Protein AF-0000000077137601 (afdb_homodimer)

pLDDT: mean 95.78, std 6.58, range [47.81, 98.81]

Solvent-accessible surface area (backbone atoms only — not comparable to full-atom values): 10613 Å² total; per-residue (Å²): 128,63,90,50,49,48,77,46,78,56,91,48,32,37,37,38,36,41,66,38,44,58,43,53,46,78,39,64,66,55,54,52,50,56,55,54,54,69,72,48,92,46,46,37,37,36,43,33,30,63,50,32,64,44,70,40,46,44,24,49,50,47,50,35,35,48,50,44,54,32,49,77,69,66,26,47,53,30,46,37,63,59,41,69,70,45,48,54,54,39,44,46,49,49,43,57,80,75,28,51,104,128,63,89,49,49,46,7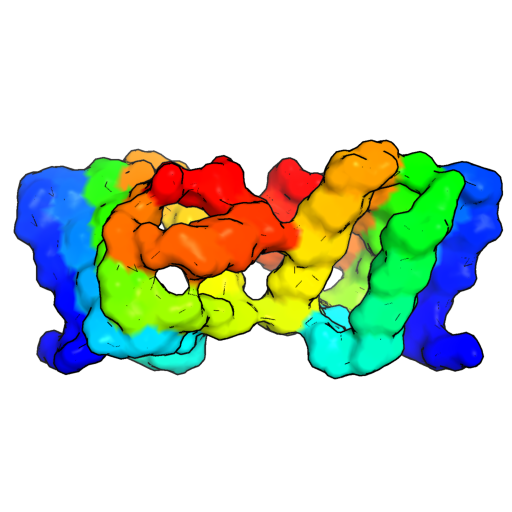7,46,77,57,93,47,32,37,38,37,37,40,66,39,46,59,43,54,47,78,38,64,65,54,54,52,51,56,55,54,56,68,73,48,92,46,45,38,38,37,42,32,29,63,49,34,63,44,69,41,47,46,24,50,50,47,51,35,34,48,50,43,55,31,50,75,69,65,27,48,53,31,46,37,64,59,42,69,71,43,49,53,54,39,44,46,49,49,43,58,80,78,30,50,104

InterPro domains:
  IPR002645 STAS domain [PF01740] (5-99)
  IPR002645 STAS domain [PS50801] (3-101)
  IPR036513 STAS domain superfamily [G3DSA:3.30.750.24] (3-101)
  IPR036513 STAS domain superfamily [SSF52091] (5-101)

Foldseek 3Di:
DPPQWDWDDDVQEIEIEGRAQEQELVDVVVVVVLVVVLVDRHAEYEYECQNHNYYDPSSLVSVVVSLVSCVVSNHAYAYPNDDPVVVVVVVVVVVVVSHVD/DPPQWDWDDDVQEIEIEGNAQEQELVDVVVVVVLVVVLVDRHAEYEYECQNHNYYDPSSLVSVVVSLVSCVVSNHAYAYPNDDPVVVVVVVVVVVVVSHVD

Structure (mmCIF, N/CA/C/O backbone):
data_AF-0000000077137601-model_v1
#
loop_
_entity.id
_entity.type
_entity.pdbx_description
1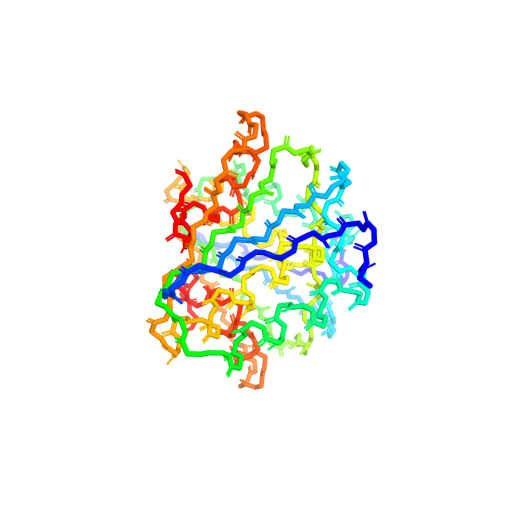 polymer 'STAS domain-containing protein'
#
loop_
_atom_site.group_PDB
_atom_site.id
_atom_site.type_symbol
_atom_site.label_atom_id
_atom_site.label_alt_id
_atom_site.label_comp_id
_atom_site.label_asym_id
_atom_site.label_entity_id
_atom_site.label_seq_id
_atom_site.pdbx_PDB_ins_code
_atom_site.Cartn_x
_atom_site.Cartn_y
_atom_site.Cartn_z
_atom_site.occupancy
_atom_site.B_iso_or_equiv
_atom_site.auth_seq_id
_atom_site.auth_comp_id
_atom_site.auth_asym_id
_atom_site.auth_atom_id
_atom_site.pdbx_PDB_model_num
ATOM 1 N N . MET A 1 1 ? -6.883 28.047 2.037 1 47.81 1 MET A N 1
ATOM 2 C CA . MET A 1 1 ? -7.246 26.812 2.74 1 47.81 1 MET A CA 1
ATOM 3 C C . MET A 1 1 ? -8.016 25.859 1.824 1 47.81 1 MET A C 1
ATOM 5 O O . MET A 1 1 ? -8.867 26.297 1.045 1 47.81 1 MET A O 1
ATOM 9 N N . SER A 1 2 ? -7.426 24.672 1.298 1 59.31 2 SER A N 1
ATOM 10 C CA . SER A 1 2 ? -8.109 23.906 0.269 1 59.31 2 SER A CA 1
ATOM 11 C C . SER A 1 2 ? -9.492 23.469 0.734 1 59.31 2 SER A C 1
ATOM 13 O O . SER A 1 2 ? -9.672 23.078 1.893 1 59.31 2 SER A O 1
ATOM 15 N N . ASP A 1 3 ? -10.508 23.922 0.092 1 76.12 3 ASP A N 1
ATOM 16 C CA . ASP A 1 3 ? -11.898 23.625 0.435 1 76.12 3 ASP A CA 1
ATOM 17 C C . ASP A 1 3 ? -12.148 22.125 0.467 1 76.12 3 ASP A C 1
ATOM 19 O O . ASP A 1 3 ? -13.188 21.672 0.955 1 76.12 3 ASP A O 1
ATOM 23 N N . LYS A 1 4 ? -11.086 21.375 0.223 1 92.62 4 LYS A N 1
ATOM 24 C CA . LYS A 1 4 ? -11.344 19.953 0.124 1 92.62 4 LYS A CA 1
ATOM 25 C C . 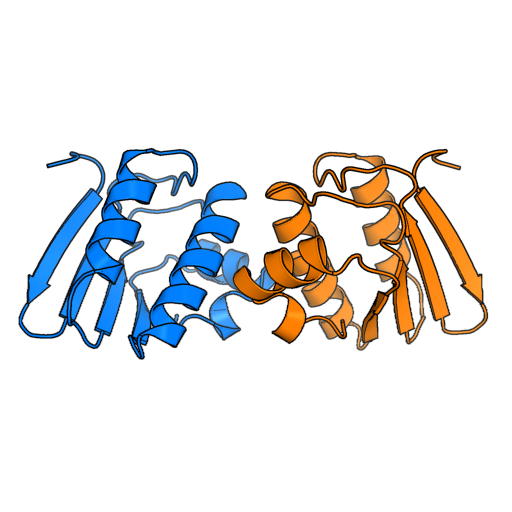LYS A 1 4 ? -10.727 19.188 1.299 1 92.62 4 LYS A C 1
ATOM 27 O O . LYS A 1 4 ? -11.109 18.047 1.576 1 92.62 4 LYS A O 1
ATOM 32 N N . ILE A 1 5 ? -9.844 19.812 2.039 1 97 5 ILE A N 1
ATOM 33 C CA . ILE A 1 5 ? -9.195 19.219 3.201 1 97 5 ILE A CA 1
ATOM 34 C C . ILE A 1 5 ? -9.102 20.25 4.32 1 97 5 ILE A C 1
ATOM 36 O O . ILE A 1 5 ? -8.609 21.359 4.105 1 97 5 ILE A O 1
ATOM 40 N N . LEU A 1 6 ? -9.609 19.922 5.453 1 96.88 6 LEU A N 1
ATOM 41 C CA . LEU A 1 6 ? -9.531 20.781 6.629 1 96.88 6 LEU A CA 1
ATOM 42 C C . LEU A 1 6 ? -8.523 20.25 7.633 1 96.88 6 LEU A C 1
ATOM 44 O O . LEU A 1 6 ? -8.531 19.062 7.953 1 96.88 6 LEU A O 1
ATOM 48 N N . VAL A 1 7 ? -7.676 21.109 8.078 1 97.44 7 VAL A N 1
ATOM 49 C CA . VAL A 1 7 ? -6.66 20.719 9.047 1 97.44 7 VAL A CA 1
ATOM 50 C C . VAL A 1 7 ? -6.867 21.484 10.352 1 97.44 7 VAL A C 1
ATOM 52 O O . VAL A 1 7 ? -6.965 22.719 10.344 1 97.44 7 VAL A O 1
ATOM 55 N N . GLU A 1 8 ? -7 20.734 11.445 1 97.44 8 GLU A N 1
ATOM 56 C CA . GLU A 1 8 ? -7.137 21.328 12.773 1 97.44 8 GLU A CA 1
ATOM 57 C C . GLU A 1 8 ? -5.996 20.906 13.688 1 97.44 8 GLU A C 1
ATOM 59 O O . GLU A 1 8 ? -5.699 19.703 13.797 1 97.44 8 GLU A O 1
ATOM 64 N N . GLU A 1 9 ? -5.395 21.828 14.289 1 96.5 9 GLU A N 1
ATOM 65 C CA . GLU A 1 9 ? -4.316 21.547 15.242 1 96.5 9 GLU A CA 1
ATOM 66 C C . GLU A 1 9 ? -4.727 21.922 16.656 1 96.5 9 GLU A C 1
ATOM 68 O O . GLU A 1 9 ? -5.215 23.031 16.906 1 96.5 9 GLU A O 1
ATOM 73 N N . LYS A 1 10 ? -4.656 20.953 17.516 1 95.75 10 LYS A N 1
ATOM 74 C CA . LYS A 1 10 ? -4.945 21.172 18.938 1 95.75 10 LYS A CA 1
ATOM 75 C C . LYS A 1 10 ? -3.871 20.547 19.812 1 95.75 10 LYS A C 1
ATOM 77 O O . LYS A 1 10 ? -3.846 19.328 20.016 1 95.75 10 LYS A O 1
ATOM 82 N N . GLY A 1 11 ? -3.029 21.359 20.484 1 94.19 11 GLY A N 1
ATOM 83 C CA . GLY A 1 11 ? -1.946 20.844 21.297 1 94.19 11 GLY A CA 1
ATOM 84 C C . GLY A 1 11 ? -0.952 20 20.516 1 94.19 11 GLY A C 1
ATOM 85 O O . GLY A 1 11 ? -0.367 20.484 19.547 1 94.19 11 GLY A O 1
ATOM 86 N N . ASN A 1 12 ? -0.923 18.75 20.922 1 97 12 ASN A N 1
ATOM 87 C CA . ASN A 1 12 ? 0.042 17.859 20.281 1 97 12 ASN A CA 1
ATOM 88 C C . ASN A 1 12 ? -0.633 16.922 19.297 1 97 12 ASN A C 1
ATOM 90 O O . ASN A 1 12 ? -0.091 15.867 18.969 1 97 12 ASN A O 1
ATOM 94 N N . THR A 1 13 ? -1.84 17.406 18.859 1 98.12 13 THR A N 1
ATOM 95 C CA . THR A 1 13 ? -2.604 16.562 17.953 1 98.12 13 THR A CA 1
ATOM 96 C C . THR A 1 13 ? -3.016 17.359 16.703 1 98.12 13 THR A C 1
ATOM 98 O O . THR A 1 13 ? -3.26 18.562 16.781 1 98.12 13 THR A O 1
ATOM 101 N N . ILE A 1 14 ? -3.035 16.719 15.57 1 98.56 14 ILE A N 1
ATOM 102 C CA . ILE A 1 14 ? -3.572 17.281 14.336 1 98.56 14 ILE A CA 1
ATOM 103 C C . ILE A 1 14 ? -4.672 16.359 13.797 1 98.56 14 ILE A C 1
ATOM 105 O O . ILE A 1 14 ? -4.52 15.141 13.781 1 98.56 14 ILE A O 1
ATOM 109 N N . ARG A 1 15 ? -5.715 16.969 13.414 1 98.56 15 ARG A N 1
ATOM 110 C CA . ARG A 1 15 ? -6.789 16.25 12.727 1 98.56 15 ARG A CA 1
ATOM 111 C C . ARG A 1 15 ? -6.934 16.734 11.289 1 98.56 15 ARG A C 1
ATOM 113 O O . ARG A 1 15 ? -7.039 17.938 11.031 1 98.56 15 ARG A O 1
ATOM 120 N N . VAL A 1 16 ? -6.91 15.875 10.32 1 98.44 16 VAL A N 1
ATOM 121 C CA . VAL A 1 16 ? -7.074 16.156 8.898 1 98.44 16 VAL A CA 1
ATOM 122 C C . VAL A 1 16 ? -8.422 15.617 8.422 1 98.44 16 VAL A C 1
ATOM 124 O O . VAL A 1 16 ? -8.633 14.406 8.383 1 98.44 16 VAL A O 1
ATOM 127 N N . ARG A 1 17 ? -9.273 16.484 8.078 1 98.12 17 ARG A N 1
ATOM 128 C CA . ARG A 1 17 ? -10.602 16.078 7.605 1 98.12 17 ARG A CA 1
ATOM 129 C C . ARG A 1 17 ? -10.695 16.203 6.09 1 98.12 17 ARG A C 1
ATOM 131 O O . ARG A 1 17 ? -10.484 17.266 5.523 1 98.12 17 ARG A O 1
ATOM 138 N N . PHE A 1 18 ? -11.039 15.016 5.484 1 97.69 18 PHE A N 1
ATOM 139 C CA . PHE A 1 18 ? -11.234 14.992 4.039 1 97.69 18 PHE A CA 1
ATOM 140 C C . PHE A 1 18 ? -12.695 15.242 3.684 1 97.69 18 PHE A C 1
ATOM 142 O O . PHE A 1 18 ? -13.578 14.5 4.109 1 97.69 18 PHE A O 1
ATOM 149 N N . MET A 1 19 ? -12.891 16.188 2.807 1 96.38 19 MET A N 1
ATOM 150 C CA . MET A 1 19 ? -14.25 16.672 2.584 1 96.38 19 MET A CA 1
ATOM 151 C C . MET A 1 19 ? -14.812 16.109 1.285 1 96.38 19 MET A C 1
ATOM 153 O O . MET A 1 19 ? -15.992 16.312 0.971 1 96.38 19 MET A O 1
ATOM 157 N N . ASP A 1 20 ? -14.047 15.32 0.53 1 94.81 20 ASP A N 1
ATOM 158 C CA . ASP A 1 20 ? -14.516 14.656 -0.681 1 94.81 20 ASP A CA 1
ATOM 159 C C . ASP A 1 20 ? -14.719 13.156 -0.439 1 94.81 20 ASP A C 1
ATOM 161 O O . ASP A 1 20 ? -14.195 12.602 0.529 1 94.81 20 ASP A O 1
ATOM 165 N N . GLN A 1 21 ? -15.469 12.641 -1.391 1 96.88 21 GLN A N 1
ATOM 166 C CA . GLN A 1 21 ? -15.789 11.227 -1.258 1 96.88 21 GLN A CA 1
ATOM 167 C C . GLN A 1 21 ? -14.625 10.352 -1.699 1 96.88 21 GLN A C 1
ATOM 169 O O . GLN A 1 21 ? -14.555 9.172 -1.345 1 96.88 21 GLN A O 1
ATOM 174 N N . ILE A 1 22 ? -13.75 10.969 -2.451 1 96.38 22 ILE A N 1
ATOM 175 C CA . ILE A 1 22 ? -12.609 10.219 -2.971 1 96.38 22 ILE A CA 1
ATOM 176 C C . ILE A 1 22 ? -11.32 10.766 -2.373 1 96.38 22 ILE A C 1
ATOM 178 O O . ILE A 1 22 ? -11.078 11.977 -2.398 1 96.38 22 ILE A O 1
ATOM 182 N N . LEU A 1 23 ? -10.516 9.953 -1.684 1 96.62 23 LEU A N 1
ATOM 183 C CA . LEU A 1 23 ? -9.148 10.328 -1.327 1 96.62 23 LEU A CA 1
ATOM 184 C C . LEU A 1 23 ? -8.195 10.07 -2.49 1 96.62 23 LEU A C 1
ATOM 186 O O . LEU A 1 2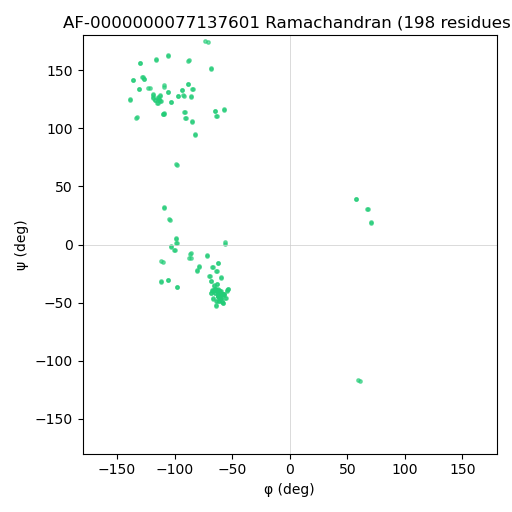3 ? -7.691 8.961 -2.656 1 96.62 23 LEU A O 1
ATOM 190 N N . ASP A 1 24 ? -8 11.023 -3.197 1 94 24 ASP A N 1
ATOM 191 C CA . ASP A 1 24 ? -7.199 11 -4.418 1 94 24 ASP A CA 1
ATOM 192 C C . ASP A 1 24 ? -5.742 11.344 -4.121 1 94 24 ASP A C 1
ATOM 194 O O . ASP A 1 24 ? -5.422 12.492 -3.803 1 94 24 ASP A O 1
ATOM 198 N N . GLY A 1 25 ? -4.852 10.414 -4.305 1 93 25 GLY A N 1
ATOM 199 C CA . GLY A 1 25 ? -3.438 10.602 -4.02 1 93 25 GLY A CA 1
ATOM 200 C C . GLY A 1 25 ? -2.742 11.508 -5.016 1 93 25 GLY A C 1
ATOM 201 O O . GLY A 1 25 ? -1.614 11.945 -4.785 1 93 25 GLY A O 1
ATOM 202 N N . ASN A 1 26 ? -3.42 11.82 -6.078 1 91.19 26 ASN A N 1
ATOM 203 C CA . ASN A 1 26 ? -2.85 12.742 -7.055 1 91.19 26 ASN A CA 1
ATOM 204 C C . ASN A 1 26 ? -3.131 14.195 -6.684 1 91.19 26 ASN A C 1
ATOM 206 O O . ASN A 1 26 ? -2.57 15.117 -7.289 1 91.19 26 ASN A O 1
ATOM 210 N N . ALA A 1 27 ? -3.965 14.453 -5.766 1 92.75 27 ALA A N 1
ATOM 211 C CA . ALA A 1 27 ? -4.32 15.812 -5.387 1 92.75 27 ALA A CA 1
ATOM 212 C C . ALA A 1 27 ? -3.121 16.547 -4.789 1 92.75 27 ALA A C 1
ATOM 214 O O . ALA A 1 27 ? -2.619 16.156 -3.729 1 92.75 27 ALA A O 1
ATOM 215 N N . PRO A 1 28 ? -2.617 17.609 -5.465 1 93.56 28 PRO A N 1
ATOM 216 C CA . PRO A 1 28 ? -1.459 18.344 -4.934 1 93.56 28 PRO A CA 1
ATOM 217 C C . PRO A 1 28 ? -1.668 18.812 -3.5 1 93.56 28 PRO A C 1
ATOM 219 O O . PRO A 1 28 ? -0.728 18.828 -2.703 1 93.56 28 PRO A O 1
ATOM 222 N N . GLU A 1 29 ? -2.859 19.203 -3.297 1 93.81 29 GLU A N 1
ATOM 223 C CA . GLU A 1 29 ? -3.186 19.703 -1.965 1 93.81 29 GLU A CA 1
ATOM 224 C C . GLU A 1 29 ? -2.934 18.641 -0.899 1 93.81 29 GLU A C 1
ATOM 226 O O . GLU A 1 29 ? -2.43 18.953 0.183 1 93.81 29 GLU A O 1
ATOM 231 N N . LEU A 1 30 ? -3.318 17.406 -1.169 1 95.69 30 LEU A N 1
ATOM 232 C CA . LEU A 1 30 ? -3.088 16.312 -0.23 1 95.69 30 LEU A CA 1
ATOM 233 C C . LEU A 1 30 ? -1.598 16.125 0.03 1 95.69 30 LEU A C 1
ATOM 235 O O . LEU A 1 30 ? -1.173 16.016 1.184 1 95.69 30 LEU A O 1
ATOM 239 N N . ARG A 1 31 ? -0.886 16.125 -0.992 1 95.12 31 ARG A N 1
ATOM 240 C CA . ARG A 1 31 ? 0.559 15.961 -0.877 1 95.12 31 ARG A CA 1
ATOM 241 C C . ARG A 1 31 ? 1.165 17.047 0.013 1 95.12 31 ARG A C 1
ATOM 243 O O . ARG A 1 31 ? 1.956 16.75 0.91 1 95.12 31 ARG A O 1
ATOM 250 N N . GLU A 1 32 ? 0.848 18.25 -0.254 1 96.38 32 GLU A N 1
ATOM 251 C CA . GLU A 1 32 ? 1.396 19.406 0.472 1 96.38 32 GLU A CA 1
ATOM 252 C C . GLU A 1 32 ? 1.008 19.359 1.946 1 96.38 32 GLU A C 1
ATOM 254 O O . GLU A 1 32 ? 1.841 19.594 2.822 1 96.38 32 GLU A O 1
ATOM 259 N N . ILE A 1 33 ? -0.216 19.047 2.211 1 96.62 33 ILE A N 1
ATOM 260 C CA . ILE A 1 33 ? -0.724 19.016 3.578 1 96.62 33 ILE A CA 1
ATOM 261 C C . ILE A 1 33 ? -0.001 17.938 4.379 1 96.62 33 ILE A C 1
ATOM 263 O O . ILE A 1 33 ? 0.472 18.188 5.488 1 96.62 33 ILE A O 1
ATOM 267 N N . LEU A 1 34 ? 0.095 16.75 3.824 1 97.62 34 LEU A N 1
ATOM 268 C CA . LEU A 1 34 ? 0.767 15.664 4.531 1 97.62 34 LEU A CA 1
ATOM 269 C C . LEU A 1 34 ? 2.238 15.992 4.758 1 97.62 34 LEU A C 1
ATOM 271 O O . LEU A 1 34 ? 2.781 15.719 5.832 1 97.62 34 LEU A O 1
ATOM 275 N N . ALA A 1 35 ? 2.836 16.594 3.756 1 97.5 35 ALA A N 1
ATOM 276 C CA . ALA A 1 35 ? 4.234 17 3.902 1 97.5 35 ALA A CA 1
ATOM 277 C C . ALA A 1 35 ? 4.395 18.016 5.02 1 97.5 35 ALA A C 1
ATOM 279 O O . ALA A 1 35 ? 5.312 17.922 5.836 1 97.5 35 ALA A O 1
ATOM 280 N N . ASP A 1 36 ? 3.523 19.016 5.098 1 97.69 36 ASP A N 1
ATOM 281 C CA . ASP A 1 36 ? 3.564 20.062 6.109 1 97.69 36 ASP A CA 1
ATOM 282 C C . ASP A 1 36 ? 3.387 19.484 7.512 1 97.69 36 ASP A C 1
ATOM 284 O O . ASP A 1 36 ? 4.035 19.938 8.461 1 97.69 36 ASP A O 1
ATOM 288 N N . ILE A 1 37 ? 2.506 18.547 7.609 1 97.94 37 ILE A N 1
ATOM 289 C CA . ILE A 1 37 ? 2.217 17.938 8.898 1 97.94 37 ILE A CA 1
ATOM 290 C C . ILE A 1 37 ? 3.475 17.266 9.445 1 97.94 37 ILE A C 1
ATOM 292 O O . ILE A 1 37 ? 3.762 17.344 10.641 1 97.94 37 ILE A O 1
ATOM 296 N N . LEU A 1 38 ? 4.227 16.641 8.578 1 98 38 LEU A N 1
ATOM 297 C CA . LEU A 1 38 ? 5.422 15.922 8.992 1 98 38 LEU A CA 1
ATOM 298 C C . LEU A 1 38 ? 6.484 16.875 9.523 1 98 38 LEU A C 1
ATOM 300 O O . LEU A 1 38 ? 7.418 16.453 10.211 1 98 38 LEU A O 1
ATOM 304 N N . GLU A 1 39 ? 6.363 18.109 9.188 1 97.12 39 GLU A N 1
ATOM 305 C CA . GLU A 1 39 ? 7.332 19.109 9.641 1 97.12 39 GLU A CA 1
ATOM 306 C C . GLU A 1 39 ? 6.949 19.656 11.016 1 97.12 39 GLU A C 1
ATOM 308 O O . GLU A 1 39 ? 7.723 20.391 11.633 1 97.12 39 GLU A O 1
ATOM 313 N N . LYS A 1 40 ? 5.805 19.297 11.469 1 95.94 40 LYS A N 1
ATOM 314 C CA . LYS A 1 40 ? 5.332 19.781 12.758 1 95.94 40 LYS A CA 1
ATOM 315 C C . LYS A 1 40 ? 5.805 18.875 13.891 1 95.94 40 LYS A C 1
ATOM 317 O O . LYS A 1 40 ? 6.25 17.75 13.656 1 95.94 40 LYS A O 1
ATOM 322 N N . ASN A 1 41 ? 5.84 19.375 15.07 1 92.31 41 ASN A N 1
ATOM 323 C CA . ASN A 1 41 ? 6.191 18.609 16.266 1 92.31 41 ASN A CA 1
ATOM 324 C C . ASN A 1 41 ? 4.949 18.141 17.016 1 92.31 41 ASN A C 1
ATOM 326 O O . ASN A 1 41 ? 4.645 18.672 18.094 1 92.31 41 ASN A O 1
ATOM 330 N N . VAL A 1 42 ? 4.223 17.25 16.453 1 96.12 42 VAL A N 1
ATOM 331 C CA . VAL A 1 42 ? 3.018 16.719 17.078 1 96.12 42 VAL A CA 1
ATOM 332 C C . VAL A 1 42 ? 3.189 15.227 17.359 1 96.12 42 VAL A C 1
ATOM 334 O O . VAL A 1 42 ? 4.035 14.57 16.734 1 96.12 42 VAL A O 1
ATOM 337 N N . GLN A 1 43 ? 2.383 14.758 18.281 1 97.44 43 GLN A N 1
ATOM 338 C CA . GLN A 1 43 ? 2.52 13.375 18.703 1 97.44 43 GLN A CA 1
ATOM 339 C C . GLN A 1 43 ? 1.516 12.477 17.984 1 97.44 43 GLN A C 1
ATOM 341 O O . GLN A 1 43 ? 1.82 11.32 17.672 1 97.44 43 GLN A O 1
ATOM 346 N N . GLU A 1 44 ? 0.32 13.055 17.766 1 98.44 44 GLU A N 1
ATOM 347 C CA . GLU A 1 44 ? -0.754 12.234 17.203 1 98.44 44 GLU A CA 1
ATOM 348 C C . GLU A 1 44 ? -1.416 12.93 16.016 1 98.44 44 GLU A C 1
ATOM 350 O O . GLU A 1 44 ? -1.715 14.125 16.078 1 98.44 44 GLU A O 1
ATOM 355 N N . ILE A 1 45 ? -1.604 12.227 14.992 1 98.69 45 ILE A N 1
ATOM 356 C CA . ILE A 1 45 ? -2.297 12.68 13.789 1 98.69 45 ILE A CA 1
ATOM 357 C C . ILE A 1 45 ? -3.529 11.812 13.547 1 98.69 45 ILE A C 1
ATOM 359 O O . ILE A 1 45 ? -3.438 10.578 13.547 1 98.69 45 ILE A O 1
ATOM 363 N N . TYR A 1 46 ? -4.66 12.453 13.406 1 98.75 46 TYR A N 1
ATOM 364 C CA . TYR A 1 46 ? -5.91 11.766 13.102 1 98.75 46 TYR A CA 1
ATOM 365 C C . TYR A 1 46 ? -6.367 12.07 11.68 1 98.75 46 TYR A C 1
ATOM 367 O O . TYR A 1 46 ? -6.66 13.219 11.352 1 98.75 46 TYR A O 1
ATOM 375 N N . LEU A 1 47 ? -6.336 11.07 10.82 1 98.69 47 LEU A N 1
ATOM 376 C CA . LEU A 1 47 ? -6.93 11.172 9.492 1 98.69 47 LEU A CA 1
ATOM 377 C C . LEU A 1 47 ? -8.422 10.844 9.539 1 98.69 47 LEU A C 1
ATOM 379 O O . LEU A 1 47 ? -8.805 9.695 9.758 1 98.69 47 LEU A O 1
ATOM 383 N N . ASP A 1 48 ? -9.219 11.867 9.43 1 98.69 48 ASP A N 1
ATOM 384 C CA . ASP A 1 48 ? -10.672 11.758 9.539 1 98.69 48 ASP A CA 1
ATOM 385 C C . ASP A 1 48 ? -11.305 11.508 8.172 1 98.69 48 ASP A C 1
ATOM 387 O O . ASP A 1 48 ? -11.359 12.414 7.332 1 98.69 48 ASP A O 1
ATOM 391 N N . LEU A 1 49 ? -11.844 10.258 7.918 1 98.5 49 LEU A N 1
ATOM 392 C CA . LEU A 1 49 ? -12.359 9.852 6.617 1 98.5 49 LEU A CA 1
ATOM 393 C C . LEU A 1 49 ? -13.883 9.742 6.637 1 98.5 49 LEU A C 1
ATOM 395 O O . LEU A 1 49 ? -14.461 8.906 5.941 1 98.5 49 LEU A O 1
ATOM 399 N N . GLU A 1 50 ? -14.5 10.547 7.402 1 98.19 50 GLU A N 1
ATOM 400 C CA . GLU A 1 50 ? -15.945 10.523 7.566 1 98.19 50 GLU A CA 1
ATOM 401 C C . GLU A 1 50 ? -16.656 10.633 6.219 1 98.19 50 GLU A C 1
ATOM 403 O O . GLU A 1 50 ? -17.641 9.938 5.977 1 98.19 50 GLU A O 1
ATOM 408 N N . LYS A 1 51 ? -16.188 11.422 5.34 1 97.88 51 LYS A N 1
ATOM 409 C CA . LYS A 1 51 ? -16.891 11.695 4.086 1 97.88 51 LYS A CA 1
ATOM 410 C C . LYS A 1 51 ? -16.297 10.875 2.941 1 97.88 51 LYS A C 1
ATOM 412 O O . LYS A 1 51 ? -16.828 10.883 1.826 1 97.88 51 LYS A O 1
ATOM 417 N N . VAL A 1 52 ? -15.242 10.164 3.205 1 98.38 52 VAL A N 1
ATOM 418 C CA . VAL A 1 52 ? -14.547 9.422 2.158 1 98.38 52 VAL A CA 1
ATOM 419 C C . VAL A 1 52 ? -15.211 8.062 1.956 1 98.38 52 VAL A C 1
ATOM 421 O O . VAL A 1 52 ? -15.445 7.332 2.92 1 98.38 52 VAL A O 1
ATOM 424 N N . VAL A 1 53 ? -15.414 7.77 0.702 1 98.12 53 VAL A N 1
ATOM 425 C CA . VAL A 1 53 ? -16.047 6.5 0.368 1 98.12 53 VAL A CA 1
ATOM 426 C C . VAL A 1 53 ? -15.055 5.582 -0.324 1 98.12 53 VAL A C 1
ATOM 428 O O . VAL A 1 53 ? -15.125 4.355 -0.182 1 98.12 53 VAL A O 1
ATOM 431 N N . ILE A 1 54 ? -14.18 6.234 -1.036 1 97.44 54 ILE A N 1
ATOM 432 C CA . ILE A 1 54 ? -13.211 5.457 -1.808 1 97.44 54 ILE A CA 1
ATOM 433 C C . ILE A 1 54 ? -11.82 6.062 -1.649 1 97.44 54 ILE A C 1
ATOM 435 O O . ILE A 1 54 ? -11.672 7.285 -1.612 1 97.44 54 ILE A O 1
ATOM 439 N N . VAL A 1 55 ? -10.797 5.191 -1.563 1 97.5 55 VAL A N 1
ATOM 440 C CA . VAL A 1 55 ? -9.398 5.594 -1.631 1 97.5 55 VAL A CA 1
ATOM 441 C C . VAL A 1 55 ? -8.758 5.035 -2.902 1 97.5 55 VAL A C 1
ATOM 443 O O . VAL A 1 55 ? -8.867 3.838 -3.182 1 97.5 55 VAL A O 1
ATOM 446 N N . SER A 1 56 ? -8.188 5.832 -3.721 1 96.12 56 SER A N 1
ATOM 447 C CA . SER A 1 56 ? -7.539 5.383 -4.949 1 96.12 56 SER A CA 1
ATOM 448 C C . SER A 1 56 ? -6.242 4.637 -4.648 1 96.12 56 SER A C 1
ATOM 450 O O . SER A 1 56 ? -5.75 4.668 -3.521 1 96.12 56 SER A O 1
ATOM 452 N N . SER A 1 57 ? -5.656 4.09 -5.68 1 96.25 57 SER A N 1
ATOM 453 C CA . SER A 1 57 ? -4.398 3.371 -5.516 1 96.25 57 SER A CA 1
ATOM 454 C C . SER A 1 57 ? -3.271 4.316 -5.105 1 96.25 57 SER A C 1
ATOM 456 O O . SER A 1 57 ? -2.457 3.98 -4.242 1 96.25 57 SER A O 1
ATOM 458 N N . LEU A 1 58 ? -3.264 5.527 -5.727 1 95.5 58 LEU A N 1
ATOM 459 C CA . LEU A 1 58 ? -2.279 6.527 -5.336 1 95.5 58 LEU A CA 1
ATOM 460 C C . LEU A 1 58 ? -2.51 6.988 -3.898 1 95.5 58 LEU A C 1
ATOM 462 O O . LEU A 1 58 ? -1.554 7.258 -3.168 1 95.5 58 LEU A O 1
ATOM 466 N N . GLY A 1 59 ? -3.768 7.047 -3.533 1 97.19 59 GLY A N 1
ATOM 467 C CA . GLY A 1 59 ? -4.094 7.371 -2.152 1 97.19 59 GLY A CA 1
ATOM 468 C C . GLY A 1 59 ? -3.521 6.379 -1.157 1 97.19 59 GLY A C 1
ATOM 469 O O . GLY A 1 59 ? -3.021 6.77 -0.1 1 97.19 59 GLY A O 1
ATOM 470 N N . ILE A 1 60 ? -3.564 5.16 -1.494 1 97.62 60 ILE A N 1
ATOM 471 C CA . ILE A 1 60 ? -3.025 4.094 -0.656 1 97.62 60 ILE A CA 1
ATOM 472 C C . ILE A 1 60 ? -1.516 4.266 -0.51 1 97.62 60 ILE A C 1
ATOM 474 O O . ILE A 1 60 ? -0.995 4.316 0.607 1 97.62 60 ILE A O 1
ATOM 478 N N . SER A 1 61 ? -0.782 4.387 -1.596 1 96.81 61 SER A N 1
ATOM 479 C CA . SER A 1 61 ? 0.671 4.508 -1.546 1 96.81 61 SER A CA 1
ATOM 480 C C . SER A 1 61 ? 1.094 5.777 -0.814 1 96.81 61 SER A C 1
ATOM 482 O O . SER A 1 61 ? 2.092 5.781 -0.089 1 96.81 61 SER A O 1
ATOM 484 N N . ARG A 1 62 ? 0.282 6.801 -0.979 1 96.88 62 ARG A N 1
ATOM 485 C CA . ARG A 1 62 ? 0.578 8.055 -0.295 1 96.88 62 ARG A CA 1
ATOM 486 C C . ARG A 1 62 ? 0.399 7.914 1.213 1 96.88 62 ARG A C 1
ATOM 488 O O . ARG A 1 62 ? 1.217 8.406 1.99 1 96.88 62 ARG A O 1
ATOM 495 N N . LEU A 1 63 ? -0.653 7.238 1.625 1 97.69 63 LEU A N 1
ATOM 496 C CA . LEU A 1 63 ? -0.882 7.023 3.051 1 97.69 63 LEU A CA 1
ATOM 497 C C . LEU A 1 63 ? 0.226 6.168 3.656 1 97.69 63 LEU A C 1
ATOM 499 O O . LEU A 1 63 ? 0.686 6.434 4.766 1 97.69 63 LEU A O 1
ATOM 503 N N . LEU A 1 64 ? 0.659 5.199 2.912 1 97.88 64 LEU A N 1
ATOM 504 C CA . LEU A 1 64 ? 1.723 4.332 3.406 1 97.88 64 LEU A CA 1
ATOM 505 C C . LEU A 1 64 ? 3.031 5.102 3.547 1 97.88 64 LEU A C 1
ATOM 507 O O . LEU A 1 64 ? 3.725 4.977 4.559 1 97.88 64 LEU A O 1
ATOM 511 N N . SER A 1 65 ? 3.375 5.883 2.52 1 97.69 65 SER A N 1
ATOM 512 C CA . SER A 1 65 ? 4.578 6.703 2.586 1 97.69 65 SER A CA 1
ATOM 513 C C . SER A 1 65 ? 4.52 7.68 3.752 1 97.69 65 SER A C 1
ATOM 515 O O . SER A 1 65 ? 5.504 7.859 4.473 1 97.69 65 SER A O 1
ATOM 517 N N . PHE A 1 66 ? 3.373 8.281 3.906 1 98.31 66 PHE A N 1
ATOM 518 C CA . PHE A 1 66 ? 3.158 9.219 5.004 1 98.31 66 PHE A CA 1
ATOM 519 C C . PHE A 1 66 ? 3.328 8.523 6.348 1 98.31 66 PHE A C 1
ATOM 521 O O . PHE A 1 66 ? 4.008 9.039 7.238 1 98.31 66 PHE A O 1
ATOM 528 N N . LYS A 1 67 ? 2.689 7.395 6.496 1 98.25 67 LYS A N 1
ATOM 529 C CA . LYS A 1 67 ? 2.793 6.621 7.73 1 98.25 67 LYS A CA 1
ATOM 530 C C . LYS A 1 67 ? 4.246 6.273 8.039 1 98.25 67 LYS A C 1
ATOM 532 O O . LYS A 1 67 ? 4.676 6.352 9.195 1 98.25 67 LYS A O 1
ATOM 537 N N . ASN A 1 68 ? 4.965 5.879 7.059 1 97.94 68 ASN A N 1
ATOM 538 C CA . ASN A 1 68 ? 6.375 5.539 7.227 1 97.94 68 ASN A CA 1
ATOM 539 C C . ASN A 1 68 ? 7.18 6.719 7.762 1 97.94 68 ASN A C 1
ATOM 541 O O . ASN A 1 68 ? 7.922 6.578 8.734 1 97.94 68 ASN A O 1
ATOM 545 N N . LYS A 1 69 ? 7.016 7.812 7.176 1 98.06 69 LYS A N 1
ATOM 546 C CA . LYS A 1 69 ? 7.73 9.016 7.594 1 98.06 69 LYS A CA 1
ATOM 547 C C . LYS A 1 69 ? 7.305 9.445 8.992 1 98.06 69 LYS A C 1
ATOM 549 O O . LYS A 1 69 ? 8.133 9.891 9.789 1 98.06 69 LYS A O 1
ATOM 554 N N . ALA A 1 70 ? 6.016 9.383 9.273 1 98.25 70 ALA A N 1
ATOM 555 C CA . ALA A 1 70 ? 5.512 9.695 10.602 1 98.25 70 ALA A CA 1
ATOM 556 C C . ALA A 1 70 ? 6.164 8.805 11.664 1 98.25 70 ALA A C 1
ATOM 558 O O . ALA A 1 70 ? 6.535 9.281 12.734 1 98.25 70 ALA A O 1
ATOM 559 N N . ASP A 1 71 ? 6.297 7.512 11.359 1 97.44 71 ASP A N 1
ATOM 560 C CA . ASP A 1 71 ? 6.938 6.574 12.281 1 97.44 71 ASP A CA 1
ATOM 561 C C . ASP A 1 71 ? 8.383 6.988 12.562 1 97.44 71 ASP A C 1
ATOM 563 O O . ASP A 1 71 ? 8.836 6.926 13.711 1 97.44 71 ASP A O 1
ATOM 567 N N . GLU A 1 72 ? 9.023 7.387 11.508 1 96.94 72 GLU A N 1
ATOM 568 C CA . GLU A 1 72 ? 10.406 7.836 11.656 1 96.94 72 GLU A CA 1
ATOM 569 C C . GLU A 1 72 ? 10.492 9.023 12.617 1 96.94 72 GLU A C 1
ATOM 571 O O . GLU A 1 72 ? 11.508 9.195 13.305 1 96.94 72 GLU A O 1
ATOM 576 N N . LYS A 1 73 ? 9.477 9.797 12.703 1 97.38 73 LYS A N 1
ATOM 577 C CA . LYS A 1 73 ? 9.445 10.992 13.547 1 97.38 73 LYS A CA 1
ATOM 578 C C . LYS A 1 73 ? 8.742 10.711 14.875 1 97.38 73 LYS A C 1
ATOM 580 O O . LYS A 1 73 ? 8.484 11.633 15.648 1 97.38 73 LYS A O 1
ATOM 585 N N . LYS A 1 74 ? 8.312 9.453 15.07 1 97.38 74 LYS A N 1
ATOM 586 C CA . LYS A 1 74 ? 7.672 8.977 16.297 1 97.38 74 LYS A CA 1
ATOM 587 C C . LYS A 1 74 ? 6.301 9.617 16.484 1 97.38 74 LYS A C 1
ATOM 589 O O . LYS A 1 74 ? 5.906 9.938 17.609 1 97.38 74 LYS A O 1
ATOM 594 N N . MET A 1 75 ? 5.691 9.906 15.375 1 98.12 75 MET A N 1
ATOM 595 C CA . MET A 1 75 ? 4.312 10.391 15.375 1 98.12 75 MET A CA 1
ATOM 596 C C . MET A 1 75 ? 3.33 9.242 15.188 1 98.12 75 MET A C 1
ATOM 598 O O . MET A 1 75 ? 3.514 8.398 14.312 1 98.12 75 MET A O 1
ATOM 602 N N . THR A 1 76 ? 2.268 9.188 16.031 1 98.06 76 THR A N 1
ATOM 603 C CA . THR A 1 76 ? 1.222 8.18 15.891 1 98.06 76 THR A CA 1
ATOM 604 C C . THR A 1 76 ? 0.163 8.633 14.891 1 98.06 76 THR A C 1
ATOM 606 O O . THR A 1 76 ? -0.327 9.758 14.961 1 98.06 76 THR A O 1
ATOM 609 N N . VAL A 1 77 ? -0.146 7.867 13.93 1 98.5 77 VAL A N 1
ATOM 610 C CA . VAL A 1 77 ? -1.174 8.164 12.938 1 98.5 77 VAL A CA 1
ATOM 611 C C . VAL A 1 77 ? -2.348 7.203 13.102 1 98.5 77 VAL A C 1
ATOM 613 O O . VAL A 1 77 ? -2.162 5.984 13.141 1 98.5 77 VAL A O 1
ATOM 616 N N . LYS A 1 78 ? -3.531 7.73 13.203 1 98.62 78 LYS A N 1
ATOM 617 C CA . LYS A 1 78 ? -4.758 6.941 13.305 1 98.62 78 LYS A CA 1
ATOM 618 C C . LYS A 1 78 ? -5.77 7.367 12.242 1 98.62 78 LYS A C 1
ATOM 620 O O . LYS A 1 78 ? -5.855 8.547 11.891 1 98.62 78 LYS A O 1
ATOM 625 N N . ILE A 1 79 ? -6.465 6.422 11.719 1 98.75 79 ILE A N 1
ATOM 626 C CA . ILE A 1 79 ? -7.594 6.691 10.836 1 98.75 79 ILE A CA 1
ATOM 627 C C . ILE A 1 79 ? -8.898 6.629 11.633 1 98.75 79 ILE A C 1
ATOM 629 O O . ILE A 1 79 ? -9.156 5.645 12.336 1 98.75 79 ILE A O 1
ATOM 633 N N . VAL A 1 80 ? -9.664 7.703 11.484 1 98.62 80 VAL A N 1
ATOM 634 C CA . VAL A 1 80 ? -10.859 7.781 12.312 1 98.62 80 VAL A CA 1
ATOM 635 C C . VAL A 1 80 ? -12.07 8.094 11.438 1 98.62 80 VAL A C 1
ATOM 637 O O . VAL A 1 80 ? -11.93 8.562 10.305 1 98.62 80 VAL A O 1
ATOM 640 N N . ASN A 1 81 ? -13.32 7.691 11.984 1 98.56 81 ASN A N 1
ATOM 641 C CA . ASN A 1 81 ? -14.617 7.957 11.367 1 98.56 81 ASN A CA 1
ATOM 642 C C . ASN A 1 81 ? -14.695 7.387 9.953 1 98.56 81 ASN A C 1
ATOM 644 O O . ASN A 1 81 ? -15.18 8.047 9.039 1 98.56 81 ASN A O 1
ATOM 648 N N . ILE A 1 82 ? -14.148 6.246 9.797 1 98.44 82 ILE A N 1
ATOM 649 C CA . ILE A 1 82 ? -14.133 5.566 8.508 1 98.44 82 ILE A CA 1
ATOM 650 C C . ILE A 1 82 ? -15.398 4.715 8.359 1 98.44 82 ILE A C 1
ATOM 652 O O . ILE A 1 82 ? -15.852 4.098 9.32 1 98.44 82 ILE A O 1
ATOM 656 N N . GLN A 1 83 ? -15.945 4.766 7.195 1 97.56 83 GLN A N 1
ATOM 657 C CA . GLN A 1 83 ? -17.109 3.934 6.926 1 97.56 83 GLN A CA 1
ATOM 658 C C . GLN A 1 83 ? -16.734 2.453 6.906 1 97.56 83 GLN A C 1
ATOM 660 O O . GLN A 1 83 ? -15.625 2.094 6.52 1 97.56 83 GLN A O 1
ATOM 665 N N . ASP A 1 84 ? -17.719 1.544 7.266 1 97.5 84 ASP A N 1
ATOM 666 C CA . ASP A 1 84 ? -17.469 0.114 7.418 1 97.5 84 ASP A CA 1
ATOM 667 C C . ASP A 1 84 ? -16.953 -0.498 6.117 1 97.5 84 ASP A C 1
ATOM 669 O O . ASP A 1 84 ? -15.984 -1.252 6.121 1 97.5 84 ASP A O 1
ATOM 673 N N . LYS A 1 85 ? -17.625 -0.127 5.074 1 97.75 85 LYS A N 1
ATOM 674 C CA . LYS A 1 85 ? -17.234 -0.69 3.787 1 97.75 85 LYS A CA 1
ATOM 675 C C . LYS A 1 85 ? -15.805 -0.302 3.428 1 97.75 85 LYS A C 1
ATOM 677 O O . LYS A 1 85 ? -15.023 -1.135 2.953 1 97.75 85 LYS A O 1
ATOM 682 N N . LEU A 1 86 ? -15.406 0.929 3.629 1 98.19 86 LEU A N 1
ATOM 683 C CA . LEU A 1 86 ? -14.055 1.398 3.334 1 98.19 86 LEU A CA 1
ATOM 684 C C . LEU A 1 86 ? -13.039 0.759 4.277 1 98.19 86 LEU A C 1
ATOM 686 O O . LEU A 1 86 ? -11.93 0.423 3.863 1 98.19 86 LEU A O 1
ATOM 690 N N . LYS A 1 87 ? -13.438 0.643 5.484 1 98 87 LYS A N 1
ATOM 691 C CA . LYS A 1 87 ? -12.586 -0.039 6.457 1 98 87 LYS A CA 1
ATOM 692 C C . LYS A 1 87 ? -12.242 -1.448 5.984 1 98 87 LYS A C 1
ATOM 694 O O . LYS A 1 87 ? -11.078 -1.862 6.055 1 98 87 LYS A O 1
ATOM 699 N N . GLU A 1 88 ? -13.242 -2.168 5.523 1 97.31 88 GLU A N 1
ATOM 700 C CA . GLU A 1 88 ? -13.031 -3.514 5.004 1 97.31 88 GLU A CA 1
ATOM 701 C C . GLU A 1 88 ? -12.078 -3.498 3.809 1 97.31 88 GLU A C 1
ATOM 703 O O . GLU A 1 88 ? -11.227 -4.375 3.674 1 97.31 88 GLU A O 1
ATOM 708 N N . THR A 1 89 ? -12.242 -2.537 2.969 1 96.94 89 THR A N 1
ATOM 709 C CA . THR A 1 89 ? -11.391 -2.385 1.796 1 96.94 89 THR A CA 1
ATOM 710 C C . THR A 1 89 ? -9.938 -2.16 2.209 1 96.94 89 THR A C 1
ATOM 712 O O . THR A 1 89 ? -9.031 -2.822 1.699 1 96.94 89 THR A O 1
ATOM 715 N N . LEU A 1 90 ? -9.711 -1.29 3.193 1 97.62 90 LEU A N 1
ATOM 716 C CA . LEU A 1 90 ? -8.352 -0.982 3.633 1 97.62 90 LEU A CA 1
ATOM 717 C C . LEU A 1 90 ? -7.719 -2.186 4.324 1 97.62 90 LEU A C 1
ATOM 719 O O . LEU A 1 90 ? -6.508 -2.391 4.234 1 97.62 90 LEU A O 1
ATOM 723 N N . LYS A 1 91 ? -8.57 -2.957 4.969 1 96.56 91 LYS A N 1
ATOM 724 C CA . LYS A 1 91 ? -8.078 -4.176 5.605 1 96.56 91 LYS A CA 1
ATOM 725 C C . LYS A 1 91 ? -7.551 -5.164 4.566 1 96.56 91 LYS A C 1
ATOM 727 O O . LYS A 1 91 ? -6.547 -5.84 4.801 1 96.56 91 LYS A O 1
ATOM 732 N N . LYS A 1 92 ? -8.203 -5.25 3.492 1 96.31 92 LYS A N 1
ATOM 733 C CA . LYS A 1 92 ? -7.773 -6.141 2.418 1 96.31 92 LYS A CA 1
ATOM 734 C C . LYS A 1 92 ? -6.418 -5.719 1.864 1 96.31 92 LYS A C 1
ATOM 736 O O . LYS A 1 92 ? -5.703 -6.527 1.271 1 96.31 92 LYS A O 1
ATOM 741 N N . LEU A 1 93 ? -6.062 -4.395 2.072 1 96.19 93 LEU A N 1
ATOM 742 C CA . LEU A 1 93 ? -4.766 -3.869 1.665 1 96.19 93 LEU A CA 1
ATOM 743 C C . LEU A 1 93 ? -3.805 -3.812 2.85 1 96.19 93 LEU A C 1
ATOM 745 O O . LEU A 1 93 ? -2.738 -3.201 2.76 1 96.19 93 LEU A O 1
ATOM 749 N N . MET A 1 94 ? -4.238 -4.309 3.941 1 95.06 94 MET A N 1
ATOM 750 C CA . MET A 1 94 ? -3.459 -4.527 5.156 1 95.06 94 MET A CA 1
ATOM 751 C C . MET A 1 94 ? -3.109 -3.203 5.828 1 95.06 94 MET A C 1
ATOM 753 O O . MET A 1 94 ? -2.172 -3.137 6.625 1 95.06 94 MET A O 1
ATOM 757 N N . LEU A 1 95 ? -3.807 -2.225 5.5 1 96.5 95 LEU A N 1
ATOM 758 C CA . LEU A 1 95 ? -3.502 -0.915 6.07 1 96.5 95 LEU A CA 1
ATOM 759 C C . LEU A 1 95 ? -3.846 -0.872 7.555 1 96.5 95 LEU A C 1
ATOM 761 O O . LEU A 1 95 ? -3.271 -0.083 8.305 1 96.5 95 LEU A O 1
ATOM 765 N N . ASP A 1 96 ? -4.805 -1.686 8 1 95.94 96 ASP A N 1
ATOM 766 C CA . ASP A 1 96 ? -5.188 -1.722 9.406 1 95.94 96 ASP A CA 1
ATOM 767 C C . ASP A 1 96 ? -4.02 -2.172 10.281 1 95.94 96 ASP A C 1
ATOM 769 O O . ASP A 1 96 ? -4.023 -1.955 11.492 1 95.94 96 ASP A O 1
ATOM 773 N N . GLN A 1 97 ? -3.016 -2.736 9.695 1 95.12 97 GLN A N 1
ATOM 774 C CA . GLN A 1 97 ? -1.835 -3.182 10.422 1 95.12 97 GLN A CA 1
ATOM 775 C C . GLN A 1 97 ? -0.893 -2.016 10.711 1 95.12 97 GLN A C 1
ATOM 777 O O . GLN A 1 97 ? -0.043 -2.1 11.602 1 95.12 97 GLN A O 1
ATOM 782 N N . PHE A 1 98 ? -1.005 -0.97 9.922 1 94.12 98 PHE A N 1
ATOM 783 C CA . PHE A 1 98 ? -0.08 0.151 10.047 1 94.12 98 PHE A CA 1
ATOM 784 C C . PHE A 1 98 ? -0.759 1.341 10.711 1 94.12 98 PHE A C 1
ATOM 786 O O . PHE A 1 98 ? -0.11 2.119 11.414 1 94.12 98 PHE A O 1
ATOM 793 N N . PHE A 1 99 ? -2.053 1.344 10.43 1 95.75 99 PHE A N 1
ATOM 794 C CA . PHE A 1 99 ? -2.809 2.469 10.961 1 95.75 99 PHE A CA 1
ATOM 795 C C . PHE A 1 99 ? -3.725 2.016 12.094 1 95.75 99 PHE A C 1
ATOM 797 O O . PHE A 1 99 ? -4.312 0.933 12.031 1 95.75 99 PHE A O 1
ATOM 804 N N . GLY A 1 100 ? -3.781 2.74 13.18 1 94.38 100 GLY A N 1
ATOM 805 C CA . GLY A 1 100 ? -4.914 2.516 14.062 1 94.38 100 GLY A CA 1
ATOM 806 C C . GLY A 1 100 ? -6.246 2.855 13.422 1 94.38 100 GLY A C 1
ATOM 807 O O . GLY A 1 100 ? -6.469 3.996 13.008 1 94.38 100 GLY A O 1
ATOM 808 N N . ILE A 1 101 ? -7.055 1.901 13.133 1 92.88 101 ILE A N 1
ATOM 809 C CA . ILE A 1 101 ? -8.336 2.143 12.477 1 92.88 101 ILE A CA 1
ATOM 810 C C . ILE A 1 101 ? -9.477 1.722 13.406 1 92.88 101 ILE A C 1
ATOM 812 O O . ILE A 1 101 ? -9.445 0.628 13.977 1 92.88 101 ILE A O 1
ATOM 816 N N . MET B 1 1 ? 1.371 -17.797 -23.234 1 48.44 1 MET B N 1
ATOM 817 C CA . MET B 1 1 ? 2.264 -17.484 -22.109 1 48.44 1 MET B CA 1
ATOM 818 C C . MET B 1 1 ? 2.736 -16.047 -22.172 1 48.44 1 MET B C 1
ATOM 820 O O . MET B 1 1 ? 3.012 -15.523 -23.25 1 48.44 1 MET B O 1
ATOM 824 N N . SER B 1 2 ? 2.244 -15.031 -21.25 1 59.38 2 SER B N 1
ATOM 825 C CA . SER B 1 2 ? 2.562 -13.625 -21.453 1 59.38 2 SER B CA 1
ATOM 826 C C . SER B 1 2 ? 4.07 -13.398 -21.5 1 59.38 2 SER B C 1
ATOM 828 O O . SER B 1 2 ? 4.816 -14.008 -20.734 1 59.38 2 SER B O 1
ATOM 830 N N . ASP B 1 3 ? 4.578 -12.969 -22.594 1 76.06 3 ASP B N 1
ATOM 831 C CA . ASP B 1 3 ? 6.004 -12.742 -22.797 1 76.06 3 ASP B CA 1
ATOM 832 C C . ASP B 1 3 ? 6.559 -11.766 -21.75 1 76.06 3 ASP B C 1
ATOM 834 O O . ASP B 1 3 ? 7.777 -11.633 -21.609 1 76.06 3 ASP B O 1
ATOM 838 N N . LYS B 1 4 ? 5.684 -11.344 -20.891 1 92.38 4 LYS B N 1
ATOM 839 C CA . LYS B 1 4 ? 6.176 -10.312 -19.969 1 92.38 4 LYS B CA 1
ATOM 840 C C . LYS B 1 4 ? 6.305 -10.859 -18.547 1 92.38 4 LYS B C 1
ATOM 842 O O . LYS B 1 4 ? 6.996 -10.266 -17.719 1 92.38 4 LYS B O 1
ATOM 847 N N . ILE B 1 5 ? 5.715 -11.977 -18.266 1 97 5 ILE B N 1
ATOM 848 C CA . ILE B 1 5 ? 5.762 -12.625 -16.953 1 97 5 ILE B CA 1
ATOM 849 C C . ILE B 1 5 ? 5.938 -14.133 -17.125 1 97 5 ILE B C 1
ATOM 851 O O . ILE B 1 5 ? 5.184 -14.766 -17.859 1 97 5 ILE B O 1
ATOM 855 N N . LEU B 1 6 ? 6.945 -14.672 -16.531 1 96.88 6 LEU B N 1
ATOM 856 C CA . LEU B 1 6 ? 7.199 -16.109 -16.562 1 96.88 6 LEU B CA 1
ATOM 857 C C . LEU B 1 6 ? 6.855 -16.75 -15.219 1 96.88 6 LEU B C 1
ATOM 859 O O . LEU B 1 6 ? 7.254 -16.234 -14.164 1 96.88 6 LEU B O 1
ATOM 863 N N . VAL B 1 7 ? 6.121 -17.797 -15.273 1 97.44 7 VAL B N 1
ATOM 864 C CA . VAL B 1 7 ? 5.727 -18.5 -14.062 1 97.44 7 VAL B CA 1
ATOM 865 C C . VAL B 1 7 ? 6.309 -19.922 -14.07 1 97.44 7 VAL B C 1
ATOM 867 O O . VAL B 1 7 ? 6.129 -20.656 -15.039 1 97.44 7 VAL B O 1
ATOM 870 N N . GLU B 1 8 ? 7.066 -20.25 -13.016 1 97.38 8 GLU B N 1
ATOM 871 C CA . GLU B 1 8 ? 7.629 -21.578 -12.844 1 97.38 8 GLU B CA 1
ATOM 872 C C . GLU B 1 8 ? 7.109 -22.25 -11.57 1 97.38 8 GLU B C 1
ATOM 874 O O . GLU B 1 8 ? 7.145 -21.641 -10.5 1 97.38 8 GLU B O 1
ATOM 879 N N . GLU B 1 9 ? 6.637 -23.406 -11.703 1 96.44 9 GLU B N 1
ATOM 880 C CA . GLU B 1 9 ? 6.156 -24.172 -10.562 1 96.44 9 GLU B CA 1
ATOM 881 C C . GLU B 1 9 ? 7.051 -25.375 -10.297 1 96.44 9 GLU B C 1
ATOM 883 O O . GLU B 1 9 ? 7.359 -26.141 -11.211 1 96.44 9 GLU B O 1
ATOM 888 N N . LYS B 1 10 ? 7.559 -25.438 -9.094 1 95.75 10 LYS B N 1
ATOM 889 C CA . LYS B 1 10 ? 8.375 -26.578 -8.672 1 95.75 10 LYS B CA 1
ATOM 890 C C . LYS B 1 10 ? 7.938 -27.078 -7.297 1 95.75 10 LYS B C 1
ATOM 892 O O . LYS B 1 10 ? 8.258 -26.484 -6.273 1 95.75 10 LYS B O 1
ATOM 897 N N . GLY B 1 11 ? 7.297 -28.266 -7.215 1 94.12 11 GLY B N 1
ATOM 898 C CA . GLY B 1 11 ? 6.801 -28.781 -5.953 1 94.12 11 GLY B CA 1
ATOM 899 C C . GLY B 1 11 ? 5.766 -27.875 -5.301 1 94.12 11 GLY B C 1
ATOM 900 O O . GLY B 1 11 ? 4.738 -27.578 -5.902 1 94.12 11 GLY B O 1
ATOM 901 N N . ASN B 1 12 ? 6.176 -27.422 -4.148 1 97 12 ASN B N 1
ATOM 902 C CA . ASN B 1 12 ? 5.25 -26.594 -3.383 1 97 12 ASN B CA 1
ATOM 903 C C . ASN B 1 12 ? 5.617 -25.125 -3.467 1 97 12 ASN B C 1
ATOM 905 O O . ASN B 1 12 ? 5.234 -24.328 -2.602 1 97 12 ASN B O 1
ATOM 909 N N . THR B 1 13 ? 6.402 -24.844 -4.562 1 98.12 13 THR B N 1
ATOM 910 C CA . THR B 1 13 ? 6.855 -23.469 -4.719 1 98.12 13 THR B CA 1
ATOM 911 C C . THR B 1 13 ? 6.523 -22.938 -6.113 1 98.12 13 THR B C 1
ATOM 913 O O . THR B 1 13 ? 6.52 -23.703 -7.086 1 98.12 13 THR B O 1
ATOM 916 N N . ILE B 1 14 ? 6.18 -21.688 -6.211 1 98.56 14 ILE B N 1
ATOM 917 C CA . ILE B 1 14 ? 6.004 -20.984 -7.484 1 98.56 14 ILE B CA 1
ATOM 918 C C . ILE B 1 14 ? 6.938 -19.781 -7.543 1 98.56 14 ILE B C 1
ATOM 920 O O . ILE B 1 14 ? 7.062 -19.031 -6.566 1 98.56 14 ILE B O 1
ATOM 924 N N . ARG B 1 15 ? 7.562 -19.641 -8.625 1 98.56 15 ARG B N 1
ATOM 925 C CA . ARG B 1 15 ? 8.367 -18.453 -8.898 1 98.56 15 ARG B CA 1
ATOM 926 C C . ARG B 1 15 ? 7.777 -17.641 -10.039 1 98.56 15 ARG B C 1
ATOM 928 O O . ARG B 1 15 ? 7.512 -18.188 -11.117 1 98.56 15 ARG B O 1
ATOM 935 N N . VAL B 1 16 ? 7.523 -16.375 -9.867 1 98.38 16 VAL B N 1
ATOM 936 C CA . VAL B 1 16 ? 7 -15.453 -10.867 1 98.38 16 VAL B CA 1
ATOM 937 C C . VAL B 1 16 ? 8.094 -14.469 -11.281 1 98.38 16 VAL B C 1
ATOM 939 O O . VAL B 1 16 ? 8.531 -13.641 -10.477 1 98.38 16 VAL B O 1
ATOM 942 N N . ARG B 1 17 ? 8.508 -14.562 -12.461 1 98.06 17 ARG B N 1
ATOM 943 C CA . ARG B 1 17 ? 9.555 -13.68 -12.969 1 98.06 17 ARG B CA 1
ATOM 944 C C . ARG B 1 17 ? 8.969 -12.594 -13.859 1 98.06 17 ARG B C 1
ATOM 946 O O . ARG B 1 17 ? 8.312 -12.891 -14.859 1 98.06 17 ARG B O 1
ATOM 953 N N . PHE B 1 18 ? 9.266 -11.328 -13.43 1 97.69 18 PHE B N 1
ATOM 954 C CA . PHE B 1 18 ? 8.82 -10.188 -14.219 1 97.69 18 PHE B CA 1
ATOM 955 C C . PHE B 1 18 ? 9.898 -9.766 -15.211 1 97.69 18 PHE B C 1
ATOM 957 O O . PHE B 1 18 ? 11.023 -9.438 -14.82 1 97.69 18 PHE B O 1
ATOM 964 N N . MET B 1 19 ? 9.484 -9.656 -16.453 1 96.25 19 MET B N 1
ATOM 965 C CA . MET B 1 19 ? 10.492 -9.492 -17.516 1 96.25 19 MET B CA 1
ATOM 966 C C . MET B 1 19 ? 10.547 -8.039 -17.984 1 96.25 19 MET B C 1
ATOM 968 O O . MET B 1 19 ? 11.398 -7.684 -18.797 1 96.25 19 MET B O 1
ATOM 972 N N . ASP B 1 20 ? 9.703 -7.148 -17.438 1 94.75 20 ASP B N 1
ATOM 973 C CA . ASP B 1 20 ? 9.734 -5.723 -17.75 1 94.75 20 ASP B CA 1
ATOM 974 C C . ASP B 1 20 ? 10.328 -4.926 -16.594 1 94.75 20 ASP B C 1
ATOM 976 O O . ASP B 1 20 ? 10.383 -5.41 -15.461 1 94.75 20 ASP B O 1
ATOM 980 N N . GLN B 1 21 ? 10.695 -3.732 -17 1 96.88 21 GLN B N 1
ATOM 981 C CA . GLN B 1 21 ? 11.336 -2.877 -16 1 96.88 21 GLN B CA 1
ATOM 982 C C . GLN B 1 21 ? 10.312 -2.25 -15.07 1 96.88 21 GLN B C 1
ATOM 984 O O . GLN B 1 21 ? 10.656 -1.818 -13.969 1 96.88 21 GLN B O 1
ATOM 989 N N . ILE B 1 22 ? 9.102 -2.244 -15.547 1 96.31 22 ILE B N 1
ATOM 990 C CA . ILE B 1 22 ? 8.047 -1.627 -14.75 1 96.31 22 ILE B CA 1
ATOM 991 C C . ILE B 1 22 ? 7.039 -2.691 -14.312 1 96.31 22 ILE B C 1
ATOM 993 O O . ILE B 1 22 ? 6.555 -3.473 -15.141 1 96.31 22 ILE B O 1
ATOM 997 N N . LEU B 1 23 ? 6.801 -2.881 -13.008 1 96.56 23 LEU B N 1
ATOM 998 C CA . LEU B 1 23 ? 5.676 -3.674 -12.531 1 96.56 23 LEU B CA 1
ATOM 999 C C . LEU B 1 23 ? 4.395 -2.85 -12.516 1 96.56 23 LEU B C 1
ATOM 1001 O O . LEU B 1 23 ? 4.121 -2.133 -11.555 1 96.56 23 LEU B O 1
ATOM 1005 N N . ASP B 1 24 ? 3.709 -2.957 -13.5 1 93.75 24 ASP B N 1
ATOM 1006 C CA . ASP B 1 24 ? 2.482 -2.203 -13.742 1 93.75 24 ASP B CA 1
ATOM 1007 C C . ASP B 1 24 ? 1.26 -2.963 -13.234 1 93.75 24 ASP B C 1
ATOM 1009 O O . ASP B 1 24 ? 0.877 -3.988 -13.805 1 93.75 24 ASP B O 1
ATOM 1013 N N . GLY B 1 25 ? 0.599 -2.438 -12.234 1 92.75 25 GLY B N 1
ATOM 1014 C CA . GLY B 1 25 ? -0.556 -3.076 -11.625 1 92.75 25 GLY B CA 1
ATOM 1015 C C . GLY B 1 25 ? -1.79 -3.045 -12.5 1 92.75 25 GLY B C 1
ATOM 1016 O O . GLY B 1 25 ? -2.773 -3.738 -12.227 1 92.75 25 GLY B O 1
ATOM 1017 N N . ASN B 1 26 ? -1.719 -2.312 -13.57 1 91.06 26 ASN B N 1
ATOM 1018 C CA . ASN B 1 26 ? -2.84 -2.273 -14.5 1 91.06 26 ASN B CA 1
ATOM 1019 C C . ASN B 1 26 ? -2.746 -3.391 -15.531 1 91.06 26 ASN B C 1
ATOM 1021 O O . ASN B 1 26 ? -3.693 -3.625 -16.281 1 91.06 26 ASN B O 1
ATOM 1025 N N . ALA B 1 27 ? -1.673 -4.051 -15.625 1 92.56 27 ALA B N 1
ATOM 1026 C CA . ALA B 1 27 ? -1.492 -5.109 -16.625 1 92.56 27 ALA B CA 1
ATOM 1027 C C . ALA B 1 27 ? -2.439 -6.277 -16.359 1 92.56 27 ALA B C 1
ATOM 1029 O O . ALA B 1 27 ? -2.34 -6.941 -15.32 1 92.56 27 ALA B O 1
ATOM 1030 N N . PRO B 1 28 ? -3.402 -6.547 -17.281 1 93.44 28 PRO B N 1
ATOM 1031 C CA . PRO B 1 28 ? -4.344 -7.648 -17.078 1 93.44 28 PRO B CA 1
ATOM 1032 C C . PRO B 1 28 ? -3.646 -8.977 -16.812 1 93.44 28 PRO B C 1
ATOM 1034 O O . PRO B 1 28 ? -4.129 -9.789 -16.016 1 93.44 28 PRO B O 1
ATOM 1037 N N . GLU B 1 29 ? -2.598 -9.117 -17.516 1 93.75 29 GLU B N 1
ATOM 1038 C CA . GLU B 1 29 ? -1.844 -10.352 -17.359 1 93.75 29 GLU B CA 1
ATOM 1039 C C . GLU B 1 29 ? -1.383 -10.547 -15.922 1 93.75 29 GLU B C 1
ATOM 1041 O O . GLU B 1 29 ? -1.431 -11.664 -15.391 1 93.75 29 GLU B O 1
ATOM 1046 N N . LEU B 1 30 ? -0.895 -9.5 -15.281 1 95.62 30 LEU B N 1
ATOM 1047 C CA . LEU B 1 30 ? -0.461 -9.57 -13.891 1 95.62 30 LEU B CA 1
ATOM 1048 C C . LEU B 1 30 ? -1.618 -9.969 -12.984 1 95.62 30 LEU B C 1
ATOM 1050 O O . LEU B 1 30 ? -1.478 -10.859 -12.141 1 95.62 30 LEU B O 1
ATOM 1054 N N . ARG B 1 31 ? -2.672 -9.344 -13.203 1 95.12 31 ARG B N 1
ATOM 1055 C CA . ARG B 1 31 ? -3.855 -9.641 -12.398 1 95.12 31 ARG B CA 1
ATOM 1056 C C . ARG B 1 31 ? -4.238 -11.109 -12.508 1 95.12 31 ARG B C 1
ATOM 1058 O O . ARG B 1 31 ? -4.484 -11.766 -11.492 1 95.12 31 ARG B O 1
ATOM 1065 N N . GLU B 1 32 ? -4.336 -11.602 -13.68 1 96.38 32 GLU B N 1
ATOM 1066 C CA . GLU B 1 32 ? -4.75 -12.977 -13.938 1 96.38 32 GLU B CA 1
ATOM 1067 C C . GLU B 1 32 ? -3.766 -13.969 -13.328 1 96.38 32 GLU B C 1
ATOM 1069 O O . GLU B 1 32 ? -4.176 -14.961 -12.719 1 96.38 32 GLU B O 1
ATOM 1074 N N . ILE B 1 33 ? -2.516 -13.711 -13.492 1 96.56 33 I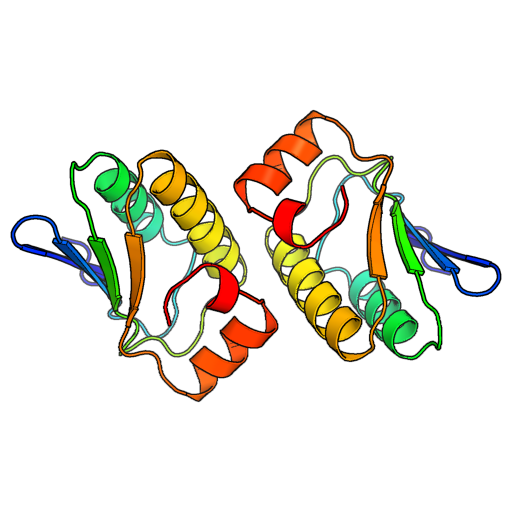LE B N 1
ATOM 1075 C CA . ILE B 1 33 ? -1.479 -14.609 -13 1 96.56 33 ILE B CA 1
ATOM 1076 C C . ILE B 1 33 ? -1.539 -14.695 -11.477 1 96.56 33 ILE B C 1
ATOM 1078 O O . ILE B 1 33 ? -1.529 -15.789 -10.906 1 96.56 33 ILE B O 1
ATOM 1082 N N . LEU B 1 34 ? -1.61 -13.562 -10.82 1 97.62 34 LEU B N 1
ATOM 1083 C CA . LEU B 1 34 ? -1.665 -13.555 -9.359 1 97.62 34 LEU B CA 1
ATOM 1084 C C . LEU B 1 34 ? -2.93 -14.25 -8.859 1 97.62 34 LEU B C 1
ATOM 1086 O O . LEU B 1 34 ? -2.891 -15 -7.879 1 97.62 34 LEU B O 1
ATOM 1090 N N . ALA B 1 35 ? -4.008 -14 -9.562 1 97.5 35 ALA B N 1
ATOM 1091 C CA . ALA B 1 35 ? -5.254 -14.664 -9.195 1 97.5 35 ALA B CA 1
ATOM 1092 C C . ALA B 1 35 ? -5.137 -16.172 -9.336 1 97.5 35 ALA B C 1
ATOM 1094 O O . ALA B 1 35 ? -5.574 -16.922 -8.461 1 97.5 35 ALA B O 1
ATOM 1095 N N . ASP B 1 36 ? -4.547 -16.672 -10.406 1 97.69 36 ASP B N 1
ATOM 1096 C CA . ASP B 1 36 ? -4.375 -18.094 -10.672 1 97.69 36 ASP B CA 1
ATOM 1097 C C . ASP B 1 36 ? -3.498 -18.75 -9.609 1 97.69 36 ASP B C 1
ATOM 1099 O O . ASP B 1 36 ? -3.758 -19.875 -9.188 1 97.69 36 ASP B O 1
ATOM 1103 N N . ILE B 1 37 ? -2.484 -18.031 -9.227 1 97.94 37 ILE B N 1
ATOM 1104 C CA . ILE B 1 37 ? -1.547 -18.562 -8.234 1 97.94 37 ILE B CA 1
ATOM 1105 C C . ILE B 1 37 ? -2.275 -18.812 -6.922 1 97.94 37 ILE B C 1
ATOM 1107 O O . ILE B 1 37 ? -2.031 -19.828 -6.258 1 97.94 37 ILE B O 1
ATOM 1111 N N . LEU B 1 38 ? -3.182 -17.953 -6.566 1 98 38 LEU B N 1
ATOM 1112 C CA . LEU B 1 38 ? -3.9 -18.062 -5.305 1 98 38 LEU B CA 1
ATOM 1113 C C . LEU B 1 38 ? -4.809 -19.281 -5.301 1 98 38 LEU B C 1
ATOM 1115 O O . LEU B 1 38 ? -5.242 -19.734 -4.238 1 98 38 LEU B O 1
ATOM 1119 N N . GLU B 1 39 ? -5.109 -19.766 -6.461 1 97.12 39 GLU B N 1
ATOM 1120 C CA . GLU B 1 39 ? -5.973 -20.938 -6.566 1 97.12 39 GLU B CA 1
ATOM 1121 C C . GLU B 1 39 ? -5.168 -22.234 -6.449 1 97.12 39 GLU B C 1
ATOM 1123 O O . GLU B 1 39 ? -5.738 -23.328 -6.363 1 97.12 39 GLU B O 1
ATOM 1128 N N . LYS B 1 40 ? -3.893 -22.109 -6.434 1 95.88 40 LYS B N 1
ATOM 1129 C CA . LYS B 1 40 ? -3.027 -23.281 -6.352 1 95.88 40 LYS B CA 1
ATOM 1130 C C . LYS B 1 40 ? -2.762 -23.672 -4.898 1 95.88 40 LYS B C 1
ATOM 1132 O O . LYS B 1 40 ? -3.006 -22.875 -3.986 1 95.88 40 LYS B O 1
ATOM 1137 N N . ASN B 1 41 ? -2.398 -24.875 -4.664 1 92.19 41 ASN B N 1
ATOM 1138 C CA . ASN B 1 41 ? -2.035 -25.359 -3.338 1 92.19 41 ASN B CA 1
ATOM 1139 C C . ASN B 1 41 ? -0.522 -25.375 -3.141 1 92.19 41 ASN B C 1
ATOM 1141 O O . ASN B 1 41 ? 0.095 -26.438 -3.117 1 92.19 41 ASN B O 1
ATOM 1145 N N . VAL B 1 42 ? 0.065 -24.219 -3.07 1 96.12 42 VAL B N 1
ATOM 1146 C CA . VAL B 1 42 ? 1.505 -24.109 -2.869 1 96.12 42 VAL B CA 1
ATOM 1147 C C . VAL B 1 42 ? 1.786 -23.422 -1.535 1 96.12 42 VAL B C 1
ATOM 1149 O O . VAL B 1 42 ? 0.918 -22.734 -0.986 1 96.12 42 VAL B O 1
ATOM 1152 N N . GLN B 1 43 ? 2.988 -23.641 -1.068 1 97.44 43 GLN B N 1
ATOM 1153 C CA . GLN B 1 43 ? 3.344 -23.125 0.249 1 97.44 43 GLN B CA 1
ATOM 1154 C C . GLN B 1 43 ? 4.113 -21.812 0.136 1 97.44 43 GLN B C 1
ATOM 1156 O O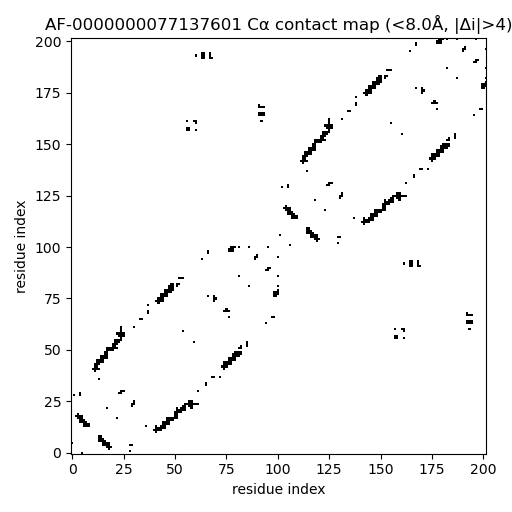 . GLN B 1 43 ? 3.955 -20.922 0.972 1 97.44 43 GLN B O 1
ATOM 1161 N N . GLU B 1 44 ? 4.953 -21.75 -0.915 1 98.44 44 GLU B N 1
ATOM 1162 C CA . GLU B 1 44 ? 5.836 -20.594 -1.042 1 98.44 44 GLU B CA 1
ATOM 1163 C C . GLU B 1 44 ? 5.762 -20 -2.443 1 98.44 44 GLU B C 1
ATOM 1165 O O . GLU B 1 44 ? 5.789 -20.719 -3.438 1 98.44 44 GLU B O 1
ATOM 1170 N N . ILE B 1 45 ? 5.641 -18.734 -2.514 1 98.69 45 ILE B N 1
ATOM 1171 C CA . ILE B 1 45 ? 5.637 -17.969 -3.756 1 98.69 45 ILE B CA 1
ATOM 1172 C C . ILE B 1 45 ? 6.801 -16.984 -3.756 1 98.69 45 ILE B C 1
ATOM 1174 O O . ILE B 1 45 ? 6.98 -16.219 -2.797 1 98.69 45 ILE B O 1
ATOM 1178 N N . TYR B 1 46 ? 7.602 -17.031 -4.785 1 98.81 46 TYR B N 1
ATOM 1179 C CA . TYR B 1 46 ? 8.711 -16.109 -4.957 1 98.81 46 TYR B CA 1
ATOM 1180 C C . TYR B 1 46 ? 8.438 -15.141 -6.098 1 98.81 46 TYR B C 1
ATOM 1182 O O . TYR B 1 46 ? 8.312 -15.547 -7.254 1 98.81 46 TYR B O 1
ATOM 1190 N N . LEU B 1 47 ? 8.258 -13.875 -5.762 1 98.69 47 LEU B N 1
ATOM 1191 C CA . LEU B 1 47 ? 8.195 -12.812 -6.758 1 98.69 47 LEU B CA 1
ATOM 1192 C C . LEU B 1 47 ? 9.594 -12.328 -7.125 1 98.69 47 LEU B C 1
ATOM 1194 O O . LEU B 1 47 ? 10.273 -11.695 -6.312 1 98.69 47 LEU B O 1
ATOM 1198 N N . ASP B 1 48 ? 10.023 -12.703 -8.297 1 98.69 48 ASP B N 1
ATOM 1199 C CA . ASP B 1 48 ? 11.367 -12.406 -8.781 1 98.69 48 ASP B CA 1
ATOM 1200 C C . ASP B 1 48 ? 11.398 -11.086 -9.555 1 98.69 48 ASP B C 1
ATOM 1202 O O . ASP B 1 48 ? 10.891 -11.016 -10.672 1 98.69 48 ASP B O 1
ATOM 1206 N N . LEU B 1 49 ? 12.031 -10 -8.977 1 98.5 49 LEU B N 1
ATOM 1207 C CA . LEU B 1 49 ? 12.008 -8.656 -9.539 1 98.5 49 LEU B CA 1
ATOM 1208 C C . LEU B 1 49 ? 13.375 -8.281 -10.102 1 98.5 49 LEU B C 1
ATOM 1210 O O . LEU B 1 49 ? 13.758 -7.109 -10.078 1 98.5 49 LEU B O 1
ATOM 1214 N N . GLU B 1 50 ? 14.07 -9.219 -10.578 1 98.19 50 GLU B N 1
ATOM 1215 C CA . GLU B 1 50 ? 15.414 -9.008 -11.094 1 98.19 50 GLU B CA 1
ATOM 1216 C C . GLU B 1 50 ? 15.438 -7.914 -12.156 1 98.19 50 GLU B C 1
ATOM 1218 O O . GLU B 1 50 ? 16.344 -7.082 -12.18 1 98.19 50 GLU B O 1
ATOM 1223 N N . LYS B 1 51 ? 14.484 -7.859 -13 1 97.88 51 LYS B N 1
ATOM 1224 C CA . LYS B 1 51 ? 14.508 -6.938 -14.133 1 97.88 51 LYS B CA 1
ATOM 1225 C C . LYS B 1 51 ? 13.672 -5.691 -13.844 1 97.88 51 LYS B C 1
ATOM 1227 O O . LYS B 1 51 ? 13.656 -4.75 -14.633 1 97.88 51 LYS B O 1
ATOM 1232 N N . VAL B 1 52 ? 13.008 -5.676 -12.727 1 98.38 52 VAL B N 1
ATOM 1233 C CA . VAL B 1 52 ? 12.102 -4.574 -12.398 1 98.38 52 VAL B CA 1
ATOM 1234 C C . VAL B 1 52 ? 12.891 -3.43 -11.773 1 98.38 52 VAL B C 1
ATOM 1236 O O . VAL B 1 52 ? 13.672 -3.643 -10.844 1 98.38 52 VAL B O 1
ATOM 1239 N N . VAL B 1 53 ? 12.586 -2.256 -12.266 1 98.12 53 VAL B N 1
ATOM 1240 C CA . VAL B 1 53 ? 13.273 -1.074 -11.766 1 98.12 53 VAL B CA 1
ATOM 1241 C C . VAL B 1 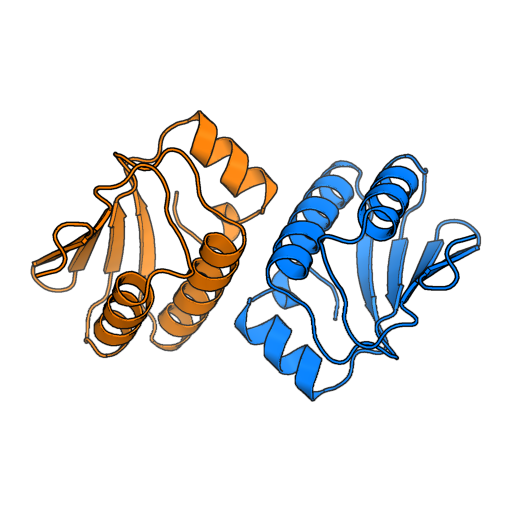53 ? 12.297 -0.194 -10.992 1 98.12 53 VAL B C 1
ATOM 1243 O O . VAL B 1 53 ? 12.68 0.483 -10.031 1 98.12 53 VAL B O 1
ATOM 1246 N N . ILE B 1 54 ? 11.086 -0.268 -11.461 1 97.44 54 ILE B N 1
ATOM 1247 C CA . ILE B 1 54 ? 10.07 0.589 -10.859 1 97.44 54 ILE B CA 1
ATOM 1248 C C . ILE B 1 54 ? 8.789 -0.207 -10.633 1 97.44 54 ILE B C 1
ATOM 1250 O O . ILE B 1 54 ? 8.414 -1.032 -11.469 1 97.44 54 ILE B O 1
ATOM 1254 N N . VAL B 1 55 ? 8.117 0.054 -9.5 1 97.5 55 VAL B N 1
ATOM 1255 C CA . VAL B 1 55 ? 6.773 -0.444 -9.227 1 97.5 55 VAL B CA 1
ATOM 1256 C C . VAL B 1 55 ? 5.793 0.726 -9.164 1 97.5 55 VAL B C 1
ATOM 1258 O O . VAL B 1 55 ? 6.027 1.703 -8.453 1 97.5 55 VAL B O 1
ATOM 1261 N N . SER B 1 56 ? 4.762 0.716 -9.914 1 95.94 56 SER B N 1
ATOM 1262 C CA . SER B 1 56 ? 3.771 1.789 -9.914 1 95.94 56 SER B CA 1
ATOM 1263 C C . SER B 1 56 ? 2.908 1.746 -8.656 1 95.94 56 SER B C 1
ATOM 1265 O O . SER B 1 56 ? 2.947 0.771 -7.902 1 95.94 56 SER B O 1
ATOM 1267 N N . SER B 1 57 ? 2.062 2.738 -8.523 1 96.19 57 SER B N 1
ATOM 1268 C CA . SER B 1 57 ? 1.172 2.787 -7.363 1 96.19 57 SER B CA 1
ATOM 1269 C C . SER B 1 57 ? 0.159 1.646 -7.398 1 96.19 57 SER B C 1
ATOM 1271 O O . SER B 1 57 ? -0.124 1.029 -6.371 1 96.19 57 SER B O 1
ATOM 1273 N N . LEU B 1 58 ? -0.346 1.357 -8.625 1 95.44 58 LEU B N 1
ATOM 1274 C CA . LEU B 1 58 ? -1.259 0.228 -8.773 1 95.44 58 LEU B CA 1
ATOM 1275 C C . LEU B 1 58 ? -0.543 -1.089 -8.492 1 95.44 58 LEU B C 1
ATOM 1277 O O . LEU B 1 58 ? -1.131 -2.01 -7.922 1 95.44 58 LEU B O 1
ATOM 1281 N N . GLY B 1 59 ? 0.707 -1.132 -8.883 1 97.12 59 GLY B N 1
ATOM 1282 C CA . GLY B 1 59 ? 1.514 -2.301 -8.57 1 97.12 59 GLY B CA 1
ATOM 1283 C C . GLY B 1 59 ? 1.648 -2.553 -7.078 1 97.12 59 GLY B C 1
ATOM 1284 O O . GLY B 1 59 ? 1.58 -3.697 -6.629 1 97.12 59 GLY B O 1
ATOM 1285 N N . ILE B 1 60 ? 1.805 -1.523 -6.348 1 97.62 60 ILE B N 1
ATOM 1286 C CA . ILE B 1 60 ? 1.915 -1.603 -4.895 1 97.62 60 ILE B CA 1
ATOM 1287 C C . ILE B 1 60 ? 0.613 -2.139 -4.305 1 97.62 60 ILE B C 1
ATOM 1289 O O . ILE B 1 60 ? 0.62 -3.119 -3.557 1 97.62 60 ILE B O 1
ATOM 1293 N N . SER B 1 61 ? -0.518 -1.556 -4.641 1 96.81 61 SER B N 1
ATOM 1294 C CA . SER B 1 61 ? -1.801 -1.979 -4.09 1 96.81 61 SER B CA 1
ATOM 1295 C C . SER B 1 61 ? -2.129 -3.414 -4.488 1 96.81 61 SER B C 1
ATOM 1297 O O . SER B 1 61 ? -2.693 -4.172 -3.699 1 96.81 61 SER B O 1
ATOM 1299 N N . ARG B 1 62 ? -1.696 -3.762 -5.688 1 96.88 62 ARG B N 1
ATOM 1300 C CA . ARG B 1 62 ? -1.93 -5.125 -6.156 1 96.88 62 ARG B CA 1
ATOM 1301 C C . ARG B 1 62 ? -1.099 -6.129 -5.359 1 96.88 62 ARG B C 1
ATOM 1303 O O . ARG B 1 62 ? -1.59 -7.195 -4.996 1 96.88 62 ARG B O 1
ATOM 1310 N N . LEU B 1 63 ? 0.139 -5.793 -5.086 1 97.69 63 LEU B N 1
ATOM 1311 C CA . LEU B 1 63 ? 0.993 -6.676 -4.305 1 97.69 63 LEU B CA 1
ATOM 1312 C C . LEU B 1 63 ? 0.461 -6.832 -2.883 1 97.69 63 LEU B C 1
ATOM 1314 O O . LEU B 1 63 ? 0.474 -7.93 -2.326 1 97.69 63 LEU B O 1
ATOM 1318 N N . LEU B 1 64 ? -0.032 -5.758 -2.354 1 97.81 64 LEU B N 1
ATOM 1319 C CA . LEU B 1 64 ? -0.57 -5.812 -0.998 1 97.81 64 LEU B CA 1
ATOM 1320 C C . LEU B 1 64 ? -1.823 -6.684 -0.946 1 97.81 64 LEU B C 1
ATOM 1322 O O . LEU B 1 64 ? -1.974 -7.508 -0.044 1 97.81 64 LEU B O 1
ATOM 1326 N N . SER B 1 65 ? -2.732 -6.469 -1.903 1 97.62 65 SER B N 1
ATOM 1327 C CA . SER B 1 65 ? -3.938 -7.289 -1.97 1 97.62 65 SER B CA 1
ATOM 1328 C C . SER B 1 65 ? -3.594 -8.766 -2.146 1 97.62 65 SER B C 1
ATOM 1330 O O . SER B 1 65 ? -4.191 -9.633 -1.499 1 97.62 65 SER B O 1
ATOM 1332 N N . PHE B 1 66 ? -2.643 -9.008 -3.004 1 98.31 66 PHE B N 1
ATOM 1333 C CA . PHE B 1 66 ? -2.186 -10.375 -3.248 1 98.31 66 PHE B CA 1
ATOM 1334 C C . PHE B 1 66 ? -1.611 -10.984 -1.977 1 98.31 66 PHE B C 1
ATOM 1336 O O . PHE B 1 66 ? -1.939 -12.125 -1.627 1 98.31 66 PHE B O 1
ATOM 1343 N N . LYS B 1 67 ? -0.745 -10.258 -1.332 1 98.25 67 LYS B N 1
ATOM 1344 C CA . LYS B 1 67 ? -0.144 -10.727 -0.088 1 98.25 67 LYS B CA 1
ATOM 1345 C C . LYS B 1 67 ? -1.213 -11.055 0.951 1 98.25 67 LYS B C 1
ATOM 1347 O O . LYS B 1 67 ? -1.114 -12.055 1.658 1 98.25 67 LYS B O 1
ATOM 1352 N N . ASN B 1 68 ? -2.184 -10.219 1.056 1 98 68 ASN B N 1
ATOM 1353 C CA . ASN B 1 68 ? -3.277 -10.43 1.997 1 98 68 ASN B CA 1
ATOM 1354 C C . ASN B 1 68 ? -4.008 -11.742 1.722 1 98 68 ASN B C 1
ATOM 1356 O O . ASN B 1 68 ? -4.215 -12.547 2.633 1 98 68 ASN B O 1
ATOM 1360 N N . LYS B 1 69 ? -4.352 -11.945 0.542 1 98.06 69 LYS B N 1
ATOM 1361 C CA . LYS B 1 69 ? -5.059 -13.164 0.154 1 98.06 69 LYS B CA 1
ATOM 1362 C C . LYS B 1 69 ? -4.18 -14.398 0.352 1 98.06 69 LYS B C 1
ATOM 1364 O O . LYS B 1 69 ? -4.66 -15.445 0.776 1 98.06 69 LYS B O 1
ATOM 1369 N N . ALA B 1 70 ? -2.912 -14.289 -0.008 1 98.25 70 ALA B N 1
ATOM 1370 C CA . ALA B 1 70 ? -1.968 -15.383 0.211 1 98.25 70 ALA B CA 1
ATOM 1371 C C . ALA B 1 70 ? -1.898 -15.758 1.688 1 98.25 70 ALA B C 1
ATOM 1373 O O . ALA B 1 70 ? -1.868 -16.938 2.031 1 98.25 70 ALA B O 1
ATOM 1374 N N . ASP B 1 71 ? -1.86 -14.75 2.574 1 97.38 71 ASP B N 1
ATOM 1375 C CA . ASP B 1 71 ? -1.835 -14.984 4.016 1 97.38 71 ASP B CA 1
ATOM 1376 C C . ASP B 1 71 ? -3.066 -15.766 4.461 1 97.38 71 ASP B C 1
ATOM 1378 O O . ASP B 1 71 ? -2.961 -16.688 5.277 1 97.38 71 ASP B O 1
ATOM 1382 N N . GLU B 1 72 ? -4.172 -15.367 3.9 1 96.94 72 GLU B N 1
ATOM 1383 C CA . GLU B 1 72 ? -5.418 -16.062 4.23 1 96.94 72 GLU B CA 1
ATOM 1384 C C . GLU B 1 72 ? -5.344 -17.531 3.861 1 96.94 72 GLU B C 1
ATOM 1386 O O . GLU B 1 72 ? -5.973 -18.375 4.508 1 96.94 72 GLU B O 1
ATOM 1391 N N . LYS B 1 73 ? -4.574 -17.875 2.893 1 97.31 73 LYS B N 1
ATOM 1392 C CA . LYS B 1 73 ? -4.445 -19.234 2.4 1 97.31 73 LYS B CA 1
ATOM 1393 C C . LYS B 1 73 ? -3.207 -19.922 2.979 1 97.31 73 LYS B C 1
ATOM 1395 O O . LYS B 1 73 ? -2.844 -21.016 2.561 1 97.31 73 LYS B O 1
ATOM 1400 N N . LYS B 1 74 ? -2.477 -19.188 3.844 1 97.38 74 LYS B N 1
ATOM 1401 C CA . LYS B 1 74 ? -1.289 -19.672 4.539 1 97.38 74 LYS B CA 1
ATOM 1402 C C . LYS B 1 74 ? -0.142 -19.922 3.564 1 97.38 74 LYS B C 1
ATOM 1404 O O . LYS B 1 74 ? 0.61 -20.891 3.713 1 97.38 74 LYS B O 1
ATOM 1409 N N . MET B 1 75 ? -0.127 -19.156 2.531 1 98.12 75 MET B N 1
ATOM 1410 C CA . MET B 1 75 ? 0.979 -19.156 1.578 1 98.12 75 MET B CA 1
ATOM 1411 C C . MET B 1 75 ? 2.008 -18.094 1.93 1 98.12 75 MET B C 1
ATOM 1413 O O . MET B 1 75 ? 1.65 -16.938 2.205 1 98.12 75 MET B O 1
ATOM 1417 N N . THR B 1 76 ? 3.309 -18.438 1.939 1 98.12 76 THR B N 1
ATOM 1418 C CA . THR B 1 76 ? 4.383 -17.484 2.184 1 98.12 76 THR B CA 1
ATOM 1419 C C . THR B 1 76 ? 4.793 -16.797 0.887 1 98.12 76 THR B C 1
ATOM 1421 O O . THR B 1 76 ? 5.016 -17.453 -0.131 1 98.12 76 THR B O 1
ATOM 1424 N N . VAL B 1 77 ? 4.824 -15.531 0.849 1 98.56 77 VAL B N 1
ATOM 1425 C CA . VAL B 1 77 ? 5.242 -14.75 -0.314 1 98.56 77 VAL B CA 1
ATOM 1426 C C . VAL B 1 77 ? 6.551 -14.023 -0.009 1 98.56 77 VAL B C 1
ATOM 1428 O O . VAL B 1 77 ? 6.66 -13.328 1.004 1 98.56 77 VAL B O 1
ATOM 1431 N N . LYS B 1 78 ? 7.523 -14.164 -0.852 1 98.62 78 LYS B N 1
ATOM 1432 C CA . LYS B 1 78 ? 8.812 -13.484 -0.732 1 98.62 78 LYS B CA 1
ATOM 1433 C C . LYS B 1 78 ? 9.164 -12.734 -2.016 1 98.62 78 LYS B C 1
ATOM 1435 O O . LYS B 1 78 ? 8.836 -13.195 -3.113 1 98.62 78 LYS B O 1
ATOM 1440 N N . ILE B 1 79 ? 9.742 -11.617 -1.863 1 98.75 79 ILE B N 1
ATOM 1441 C CA . ILE B 1 79 ? 10.305 -10.883 -2.992 1 98.75 79 ILE B CA 1
ATOM 1442 C C . ILE B 1 79 ? 11.805 -11.164 -3.098 1 98.75 79 ILE B C 1
ATOM 1444 O O . ILE B 1 79 ? 12.539 -11.016 -2.119 1 98.75 79 ILE B O 1
ATOM 1448 N N . VAL B 1 80 ? 12.18 -11.555 -4.312 1 98.62 80 VAL B N 1
ATOM 1449 C CA . VAL B 1 80 ? 13.57 -11.961 -4.465 1 98.62 80 VAL B CA 1
ATOM 1450 C C . VAL B 1 80 ? 14.195 -11.242 -5.656 1 98.62 80 VAL B C 1
ATOM 1452 O O . VAL B 1 80 ? 13.484 -10.719 -6.516 1 98.62 80 VAL B O 1
ATOM 1455 N N . ASN B 1 81 ? 15.609 -11.133 -5.605 1 98.56 81 ASN B N 1
ATOM 1456 C CA . ASN B 1 81 ? 16.422 -10.562 -6.672 1 98.56 81 ASN B CA 1
ATOM 1457 C C . ASN B 1 81 ? 16.016 -9.125 -6.988 1 98.56 81 ASN B C 1
ATOM 1459 O O . ASN B 1 81 ? 15.906 -8.75 -8.156 1 98.56 81 ASN B O 1
ATOM 1463 N N . ILE B 1 82 ? 15.711 -8.398 -5.988 1 98.44 82 ILE B N 1
ATOM 1464 C CA . ILE B 1 82 ? 15.289 -7.008 -6.121 1 98.44 82 ILE B CA 1
ATOM 1465 C C . ILE B 1 82 ? 16.516 -6.098 -6.098 1 98.44 82 ILE B C 1
ATOM 1467 O O . ILE B 1 82 ? 17.469 -6.336 -5.344 1 98.44 82 ILE B O 1
ATOM 1471 N N . GLN B 1 83 ? 16.484 -5.145 -6.965 1 97.56 83 GLN B N 1
ATOM 1472 C CA . GLN B 1 83 ? 17.578 -4.168 -6.977 1 97.56 83 GLN B CA 1
ATOM 1473 C C . GLN B 1 83 ? 17.547 -3.307 -5.719 1 97.56 83 GLN B C 1
ATOM 1475 O O . GLN B 1 83 ? 16.484 -3.025 -5.168 1 97.56 83 GLN B O 1
ATOM 1480 N N . ASP B 1 84 ? 18.75 -2.801 -5.27 1 97.56 84 ASP B N 1
ATOM 1481 C CA . ASP B 1 84 ? 18.906 -2.078 -4.012 1 97.56 84 ASP B CA 1
ATOM 1482 C C . ASP B 1 84 ? 18.031 -0.827 -3.988 1 97.56 84 ASP B C 1
ATOM 1484 O O . ASP B 1 84 ? 17.344 -0.567 -3.004 1 97.56 84 ASP B O 1
ATOM 1488 N N . LYS B 1 85 ? 18.094 -0.125 -5.078 1 97.75 85 LYS B N 1
ATOM 1489 C CA . LYS B 1 85 ? 17.312 1.11 -5.137 1 97.75 85 LYS B CA 1
ATOM 1490 C C . LYS B 1 85 ? 15.82 0.83 -4.996 1 97.75 85 LYS B C 1
ATOM 1492 O O . LYS B 1 85 ? 15.117 1.54 -4.277 1 97.75 85 LYS B O 1
ATOM 1497 N N . LEU B 1 86 ? 15.305 -0.167 -5.656 1 98.12 86 LEU B N 1
ATOM 1498 C CA . LEU B 1 86 ? 13.891 -0.529 -5.582 1 98.12 86 LEU B CA 1
ATOM 1499 C C . LEU B 1 86 ? 13.539 -1.052 -4.191 1 98.12 86 LEU B C 1
ATOM 1501 O O . LEU B 1 86 ? 12.461 -0.766 -3.674 1 98.12 86 LEU B O 1
ATOM 1505 N N . LYS B 1 87 ? 14.43 -1.815 -3.65 1 98 87 LYS B N 1
ATOM 1506 C CA . LYS B 1 87 ? 14.242 -2.299 -2.285 1 98 87 LYS B CA 1
ATOM 1507 C C . LYS B 1 87 ? 14.031 -1.141 -1.315 1 98 87 LYS B C 1
ATOM 1509 O O . LYS B 1 87 ? 13.133 -1.183 -0.476 1 98 87 LYS B O 1
ATOM 1514 N N . GLU B 1 88 ? 14.859 -0.132 -1.449 1 97.31 88 GLU B N 1
ATOM 1515 C CA . GLU B 1 88 ? 14.734 1.054 -0.606 1 97.31 88 GLU B CA 1
ATOM 1516 C C . GLU B 1 88 ? 13.391 1.742 -0.818 1 97.31 88 GLU B C 1
ATOM 1518 O O . GLU B 1 88 ? 12.773 2.211 0.138 1 97.31 88 GLU B O 1
ATOM 1523 N N . THR B 1 89 ? 12.969 1.804 -2.033 1 96.94 89 THR B N 1
ATOM 1524 C CA . THR B 1 89 ? 11.688 2.408 -2.371 1 96.94 89 THR B CA 1
ATOM 1525 C C . THR B 1 89 ? 10.539 1.646 -1.712 1 96.94 89 THR B C 1
ATOM 1527 O O . THR B 1 89 ? 9.672 2.25 -1.084 1 96.94 89 THR B O 1
ATOM 1530 N N . LEU B 1 90 ? 10.578 0.32 -1.773 1 97.62 90 LEU B N 1
ATOM 1531 C CA . LEU B 1 90 ? 9.508 -0.492 -1.206 1 97.62 90 LEU B CA 1
ATOM 1532 C C . LEU B 1 90 ? 9.5 -0.398 0.316 1 97.62 90 LEU B C 1
ATOM 1534 O O . LEU B 1 90 ? 8.438 -0.462 0.943 1 97.62 90 LEU B O 1
ATOM 1538 N N . LYS B 1 91 ? 10.688 -0.219 0.862 1 96.62 91 LYS B N 1
ATOM 1539 C CA . LYS B 1 91 ? 10.789 -0.042 2.307 1 96.62 91 LYS B CA 1
ATOM 1540 C C . LYS B 1 91 ? 10.102 1.241 2.754 1 96.62 91 LYS B C 1
ATOM 1542 O O . LYS B 1 91 ? 9.461 1.272 3.807 1 96.62 91 LYS B O 1
ATOM 1547 N N . LYS B 1 92 ? 10.219 2.244 2.002 1 96.25 92 LYS B N 1
ATOM 1548 C CA . LYS B 1 92 ? 9.57 3.514 2.316 1 96.25 92 LYS B CA 1
ATOM 1549 C C . LYS B 1 92 ? 8.055 3.375 2.301 1 96.25 92 LYS B C 1
ATOM 1551 O O . LYS B 1 92 ? 7.344 4.176 2.916 1 96.25 92 LYS B O 1
ATOM 1556 N N . LEU B 1 93 ? 7.559 2.32 1.554 1 96.25 93 LEU B N 1
ATOM 1557 C CA . LEU B 1 93 ? 6.133 2.02 1.51 1 96.25 93 LEU B CA 1
ATOM 1558 C C . LEU B 1 93 ? 5.785 0.886 2.471 1 96.25 93 LEU B C 1
ATOM 1560 O O . LEU B 1 93 ? 4.68 0.341 2.42 1 96.25 93 LEU B O 1
ATOM 1564 N N . MET B 1 94 ? 6.742 0.472 3.213 1 95.25 94 MET B N 1
ATOM 1565 C CA . MET B 1 94 ? 6.625 -0.468 4.324 1 95.25 94 MET B CA 1
ATOM 1566 C C . MET B 1 94 ? 6.32 -1.874 3.818 1 95.25 94 MET B C 1
ATOM 1568 O O . MET B 1 94 ? 5.82 -2.713 4.57 1 95.25 94 MET B O 1
ATOM 1572 N N . LEU B 1 95 ? 6.57 -2.102 2.617 1 96.56 95 LEU B N 1
ATOM 1573 C CA . LEU B 1 95 ? 6.266 -3.41 2.051 1 96.56 95 LEU B CA 1
ATOM 1574 C C . LEU B 1 95 ? 7.191 -4.48 2.623 1 96.56 95 LEU B C 1
ATOM 1576 O O . LEU B 1 95 ? 6.84 -5.66 2.654 1 96.56 95 LEU B O 1
ATOM 1580 N N . ASP B 1 96 ? 8.398 -4.094 3.053 1 96.06 96 ASP B N 1
ATOM 1581 C CA . ASP B 1 96 ? 9.344 -5.051 3.629 1 96.06 96 ASP B CA 1
ATOM 1582 C C . ASP B 1 96 ? 8.781 -5.676 4.902 1 96.06 96 ASP B C 1
ATOM 1584 O O . ASP B 1 96 ? 9.258 -6.719 5.352 1 96.06 96 ASP B O 1
ATOM 1588 N N . GLN B 1 97 ? 7.77 -5.094 5.461 1 95.12 97 GLN B N 1
ATOM 1589 C CA . GLN B 1 97 ? 7.145 -5.617 6.668 1 95.12 97 GLN B CA 1
ATOM 1590 C C . GLN B 1 97 ? 6.184 -6.758 6.34 1 95.12 97 GLN B C 1
ATOM 1592 O O . GLN B 1 97 ? 5.836 -7.555 7.215 1 95.12 97 GLN B O 1
ATOM 1597 N N . PHE B 1 98 ? 5.73 -6.801 5.109 1 94.12 98 PHE B N 1
ATOM 1598 C CA . PHE B 1 98 ? 4.734 -7.793 4.723 1 94.12 98 PHE B CA 1
ATOM 1599 C C . PHE B 1 98 ? 5.367 -8.898 3.885 1 94.12 98 PHE B C 1
ATOM 1601 O O . PHE B 1 98 ? 4.922 -10.047 3.926 1 94.12 98 PHE B O 1
ATOM 1608 N N . PHE B 1 99 ? 6.383 -8.414 3.188 1 95.81 99 PHE B N 1
ATOM 1609 C CA . PHE B 1 99 ? 7.043 -9.359 2.297 1 95.81 99 PHE B CA 1
ATOM 1610 C C . PHE B 1 99 ? 8.43 -9.719 2.818 1 95.81 99 PHE B C 1
ATOM 1612 O O . PHE B 1 99 ? 9.141 -8.867 3.344 1 95.81 99 PHE B O 1
ATOM 1619 N N . GLY B 1 100 ? 8.812 -10.977 2.773 1 94.5 100 GLY B N 1
ATOM 1620 C CA . GLY B 1 100 ? 10.234 -11.25 2.896 1 94.5 100 GLY B CA 1
ATOM 1621 C C . GLY B 1 100 ? 11.055 -10.688 1.746 1 94.5 100 GLY B C 1
ATOM 1622 O O . GLY B 1 100 ? 10.82 -11.039 0.586 1 94.5 100 GLY B O 1
ATOM 1623 N N . ILE B 1 101 ? 11.844 -9.703 1.986 1 93 101 ILE B N 1
ATOM 1624 C CA . ILE B 1 101 ? 12.633 -9.086 0.928 1 93 101 ILE B CA 1
ATOM 1625 C C . ILE B 1 101 ? 14.125 -9.266 1.223 1 93 101 ILE B C 1
ATOM 1627 O O . ILE B 1 101 ? 14.578 -9.016 2.344 1 93 101 ILE B O 1
#

Radius of gyration: 18.04 Å; Cα contacts (8 Å, |Δi|>4): 361; chains: 2; bounding box: 36×56×44 Å

Nearest PDB structures (foldseek):
  1th8-assembly1_B  TM=8.768E-01  e=3.601E-06  Geobacillus stearothermophilus
  1vc1-assembly1_B  TM=8.738E-01  e=6.159E-06  Thermotoga maritima
  7lhv-assembly1_B  TM=8.038E-01  e=2.305E-04  Arabidopsis thaliana
  3oir-assembly1_A  TM=7.848E-01  e=3.154E-03  Wolinella succinogenes
  7xul-assembly1_A  TM=9.019E-01  e=1.476E-02  Homo sapiens

Secondary structure (DSSP, 8-state):
--TTEEEEEETTEEEEEE-SSEE-TT-HHHHHHHHHHHTS--SEEEEE-TT--EE-HHHHHHHHHHHHHHHHTT-EEEEES--HHHHHHHHHTTGGGTSB-/--TTEEEEEETTEEEEEE-SSEE-TT-HHHHHHHHHHHTS--SEEEEE-TT--EE-HHHHHHHHHHHHHHHHTT-EEEEES--HHHHHHHHHTTGGGTSB-

Organism: Leptospira biflexa serovar Patoc (strain Patoc 1 / ATCC 23582 / Paris) (NCBI:txid456481)

Sequence (202 aa):
MSDKILVEEKGNTIRVRFMDQILDGNAPELREILADILEKNVQEIYLDLEKVVIVSSLGISRLLSFKNKADEKKMTVKIVNIQDKLKETLKKLMLDQFFGIMSDKILVEEKGNTIRVRFMDQILDGNAPELR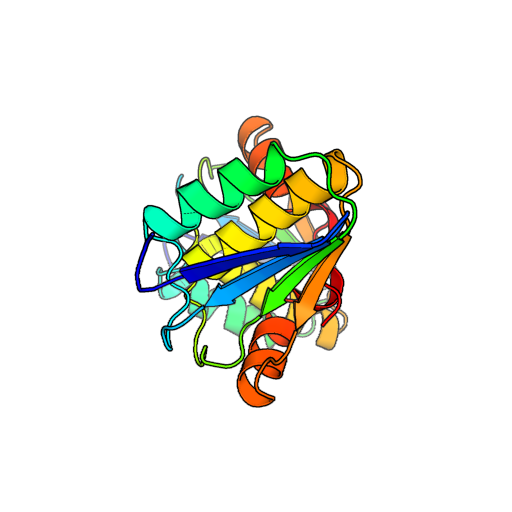EILADILEKNVQEIYLDLEKVVIVSSLGISRLLSFKNKADEKKMTVKIVNIQDKLKETLKKLMLDQFFGI